Protein AF-A0A4Y6PU83-F1 (afdb_monomer)

Foldseek 3Di:
DDDDPDPDDQPDWADLVVVCVNVVHDSVVVVVCVVVVQKDWDQDPVGITIGGDDDDPDDDDDDPPPPDDDDPPDDPPPDDDPPVVVVVVVVVVVVVVVVVVVVVVVVVVVVVVVVVVVVVVVVVVVVVVVVVVVVVVVVVVVVVVVVVVVVVVVVVVVVVVVVVVVVVVVVVVVVVVVVVVVVVVVVVVVVVVVVVVVVVVVVVVVVVVVVVVVVVVVVVVVVVVVVVVVVVVVVVVVVVVVPDDPDD

InterPro domains:
  IPR027417 P-loop containing nucleoside triphosphate hydrolase [G3DSA:3.40.50.300] (10-242)

pLDDT: mean 83.39, std 20.21, range [35.44, 98.56]

Solvent-accessible surface area (backbone atoms only — not comparable to full-atom values): 14467 Å² total; per-residue (Å²): 133,86,82,76,85,70,87,80,64,60,87,51,78,26,46,66,70,55,45,22,63,74,69,74,44,53,66,70,58,50,52,53,34,37,78,72,60,50,32,47,78,46,83,49,101,92,44,67,30,34,31,56,46,79,81,75,81,88,82,78,84,80,81,81,80,78,80,76,80,78,77,81,86,72,80,81,75,92,64,94,64,62,72,67,59,63,51,50,54,52,52,51,53,51,49,52,52,50,50,52,51,49,51,52,51,52,50,50,55,49,51,52,53,52,49,55,51,53,52,53,51,50,52,52,51,50,54,53,49,52,54,50,50,57,50,50,53,52,52,54,49,52,55,49,52,55,50,51,53,52,51,51,53,52,50,54,49,51,56,50,53,52,50,49,53,50,52,51,51,52,50,51,52,53,53,51,52,51,53,51,50,54,54,54,49,52,53,48,53,54,52,51,52,52,51,51,51,53,49,51,52,49,56,49,53,50,55,51,50,51,53,51,49,53,51,49,53,53,50,51,52,51,52,50,53,50,52,52,50,52,52,52,51,52,53,48,55,60,53,66,68,71,72,78,88,88,85,136

Mean predicted aligned error: 19.27 Å

Secondary structure (DSSP, 8-state):
---------TTS-B-HHHHHHHHT--HHHHHHHHHTTSEEEEEETTEEEEEEPPPPPP------------------------HHHHHHHHHHHHHHHHHHHHHHHHHHHHHHHHHHHHHHHHHHHHHHHHHHHHHHHHHHHHHHHHHHHHHHHHHHHHHHHHHHHHHHHHHHHHHHHHHHHHHHHHHHHHHHHHHHHHHHHHHHHHHHHHHHHHHHHHHHHHHHHHHHHHHHHHHHHHHHTTS-----

Organism: Persicimonas caeni (NCBI:txid2292766)

Structure (mmCIF, N/CA/C/O backbone):
data_AF-A0A4Y6PU83-F1
#
_entry.id   AF-A0A4Y6PU83-F1
#
loop_
_atom_site.group_PDB
_atom_site.id
_atom_site.type_symbol
_atom_site.label_atom_id
_atom_site.label_alt_id
_atom_site.label_comp_id
_atom_site.label_asym_id
_atom_site.label_entity_id
_atom_site.label_seq_id
_atom_site.pdbx_PDB_ins_code
_atom_site.Cartn_x
_atom_site.Cartn_y
_atom_site.Cartn_z
_atom_site.occupancy
_atom_site.B_iso_or_equiv
_atom_site.auth_seq_id
_atom_site.auth_comp_id
_atom_site.auth_asym_id
_atom_site.auth_atom_id
_atom_site.pdbx_PDB_model_num
ATOM 1 N N . MET A 1 1 ? -3.410 29.685 18.695 1.00 38.50 1 MET A N 1
ATOM 2 C CA . MET A 1 1 ? -4.453 28.693 18.365 1.00 38.50 1 MET A CA 1
ATOM 3 C C . MET A 1 1 ? -5.775 29.436 18.295 1.00 38.50 1 MET A C 1
ATOM 5 O O . MET A 1 1 ? -6.119 30.115 19.252 1.00 38.50 1 MET A O 1
ATOM 9 N N . SER A 1 2 ? -6.422 29.442 17.130 1.00 35.50 2 SER A N 1
ATOM 10 C CA . SER A 1 2 ? -7.615 30.251 16.862 1.00 35.50 2 SER A CA 1
ATOM 11 C C . SER A 1 2 ? -8.833 29.710 17.612 1.00 35.50 2 SER A C 1
ATOM 13 O O . SER A 1 2 ? -9.336 28.646 17.263 1.00 35.50 2 SER A O 1
ATOM 15 N N . ASN A 1 3 ? -9.329 30.459 18.602 1.00 35.44 3 ASN A N 1
ATOM 16 C CA . ASN A 1 3 ? -10.638 30.228 19.215 1.00 35.44 3 ASN A CA 1
ATOM 17 C C . ASN A 1 3 ? -11.728 30.588 18.198 1.00 35.44 3 ASN A C 1
ATOM 19 O O . ASN A 1 3 ? -12.139 31.743 18.081 1.00 35.44 3 ASN A O 1
ATOM 23 N N . ARG A 1 4 ? -12.173 29.596 17.424 1.00 41.00 4 ARG A N 1
ATOM 24 C CA . ARG A 1 4 ? -13.406 29.693 16.642 1.00 41.00 4 ARG A CA 1
ATOM 25 C C . ARG A 1 4 ? -14.567 29.636 17.632 1.00 41.00 4 ARG A C 1
ATOM 27 O O . ARG A 1 4 ? -14.872 28.576 18.165 1.00 41.00 4 ARG A O 1
ATOM 34 N N . VAL A 1 5 ? -15.183 30.784 17.894 1.00 43.53 5 VAL A N 1
ATOM 35 C CA . VAL A 1 5 ? -16.469 30.862 18.592 1.00 43.53 5 VAL A CA 1
ATOM 36 C C . VAL A 1 5 ? -17.509 30.291 17.630 1.00 43.53 5 VAL A C 1
ATOM 38 O O . VAL A 1 5 ? -17.907 30.951 16.675 1.00 43.53 5 VAL A O 1
ATOM 41 N N . ILE A 1 6 ? -17.834 29.009 17.793 1.00 51.69 6 ILE A N 1
ATOM 42 C CA . ILE A 1 6 ? -18.919 28.361 17.058 1.00 51.69 6 ILE A CA 1
ATOM 43 C C . ILE A 1 6 ? -20.194 28.664 17.843 1.00 51.69 6 ILE A C 1
ATOM 45 O O . ILE A 1 6 ? -20.305 28.264 19.000 1.00 51.69 6 ILE A O 1
ATOM 49 N N . ASP A 1 7 ? -21.129 29.389 17.227 1.00 53.34 7 ASP A N 1
ATOM 50 C CA . ASP A 1 7 ? -22.446 29.661 17.804 1.00 53.34 7 ASP A CA 1
ATOM 51 C C . ASP A 1 7 ? -23.156 28.337 18.115 1.00 53.34 7 ASP A C 1
ATOM 53 O O . ASP A 1 7 ? -23.577 27.599 17.223 1.00 53.34 7 ASP A O 1
ATOM 57 N N . PHE A 1 8 ? -23.249 28.013 19.404 1.00 61.06 8 PHE A N 1
ATOM 58 C CA . PHE A 1 8 ? -23.839 26.774 19.892 1.00 61.06 8 PHE A CA 1
ATOM 59 C C . PHE A 1 8 ? -25.355 26.930 20.035 1.00 61.06 8 PHE A C 1
ATOM 61 O O . PHE A 1 8 ? -25.844 27.546 20.985 1.00 61.06 8 PHE A O 1
ATOM 68 N N . LYS A 1 9 ? -26.117 26.351 19.103 1.00 67.25 9 LYS A N 1
ATOM 69 C CA . LYS A 1 9 ? -27.572 26.214 19.231 1.00 67.25 9 LYS A CA 1
ATOM 70 C C . LYS A 1 9 ? -27.893 24.912 19.963 1.00 67.25 9 LYS A C 1
ATOM 72 O O . LYS A 1 9 ? -27.699 23.833 19.419 1.00 67.25 9 LYS A O 1
ATOM 77 N N . ARG A 1 10 ? -28.400 25.021 21.195 1.00 64.62 10 ARG A N 1
ATOM 78 C CA . ARG A 1 10 ? -28.693 23.880 22.089 1.00 64.62 10 ARG A CA 1
ATOM 79 C C . ARG A 1 10 ? -29.706 22.871 21.529 1.00 64.62 10 ARG A C 1
ATOM 81 O O . ARG A 1 10 ? -29.684 21.719 21.945 1.00 64.62 10 ARG A O 1
ATOM 88 N N . ASP A 1 11 ? -30.535 23.285 20.574 1.00 71.94 11 ASP A N 1
ATOM 89 C CA . ASP A 1 11 ? -31.653 22.482 20.066 1.00 71.94 11 ASP A CA 1
ATOM 90 C C . ASP A 1 11 ? -31.309 21.625 18.831 1.00 71.94 11 ASP A C 1
ATOM 92 O O . ASP A 1 11 ? -32.151 20.855 18.357 1.00 71.94 11 ASP A O 1
ATOM 96 N N . GLU A 1 12 ? -30.092 21.743 18.289 1.00 83.19 12 GLU A N 1
ATOM 97 C CA . GLU A 1 12 ? -29.672 21.024 17.083 1.00 83.19 12 GLU A CA 1
ATOM 98 C C . GLU A 1 12 ? -29.108 19.623 17.389 1.00 83.19 12 GLU A C 1
ATOM 100 O O . GLU A 1 12 ? -28.415 19.384 18.376 1.00 83.19 12 GLU A O 1
ATOM 105 N N . TRP A 1 13 ? -29.422 18.667 16.507 1.00 88.06 13 TRP A N 1
ATOM 106 C CA . TRP A 1 13 ? -28.952 17.285 16.596 1.00 88.06 13 TRP A CA 1
ATOM 107 C C . TRP A 1 13 ? -27.582 17.136 15.927 1.00 88.06 13 TRP A C 1
ATOM 109 O O . TRP A 1 13 ? -27.453 17.220 14.701 1.00 88.06 13 TRP A O 1
ATOM 119 N N . HIS A 1 14 ? -26.557 16.842 16.716 1.00 88.69 14 HIS A N 1
ATOM 120 C CA . HIS A 1 14 ? -25.173 16.744 16.260 1.00 88.69 14 HIS A CA 1
ATOM 121 C C . HIS A 1 14 ? -24.665 15.298 16.259 1.00 88.69 14 HIS A C 1
ATOM 123 O O . HIS A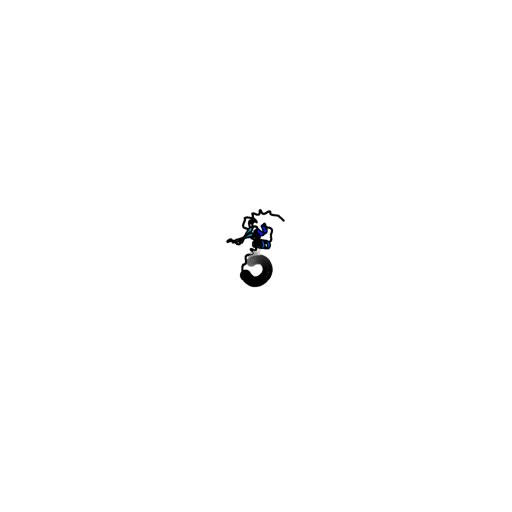 1 14 ? -25.220 14.415 16.911 1.00 88.69 14 HIS A O 1
ATOM 129 N N . THR A 1 15 ? -23.606 15.027 15.494 1.00 90.38 15 THR A N 1
ATOM 130 C CA . THR A 1 15 ? -22.839 13.783 15.662 1.00 90.38 15 THR A CA 1
ATOM 131 C C . THR A 1 15 ? -22.053 13.837 16.970 1.00 90.38 15 THR A C 1
ATOM 133 O O . THR A 1 15 ? -21.826 14.918 17.521 1.00 90.38 15 THR A O 1
ATOM 136 N N . ARG A 1 16 ? -21.616 12.677 17.464 1.00 88.75 16 ARG A N 1
ATOM 137 C CA . ARG A 1 16 ? -20.862 12.562 18.720 1.00 88.75 16 ARG A CA 1
ATOM 138 C C . ARG A 1 16 ? -19.628 13.462 18.730 1.00 88.75 16 ARG A C 1
ATOM 140 O O . ARG A 1 16 ? -19.436 14.233 19.663 1.00 88.75 16 ARG A O 1
ATOM 147 N N . GLU A 1 17 ? -18.838 13.397 17.663 1.00 86.94 17 GLU A N 1
ATOM 148 C CA . GLU A 1 17 ? -17.594 14.153 17.501 1.00 86.94 17 GLU A CA 1
ATOM 149 C C . GLU A 1 17 ? -17.874 15.658 17.467 1.00 86.94 17 GLU A C 1
ATOM 151 O O . GLU A 1 17 ? -17.146 16.454 18.063 1.00 86.94 17 GLU A O 1
ATOM 156 N N . LYS A 1 18 ? -18.978 16.051 16.818 1.00 86.38 18 LYS A N 1
ATOM 157 C CA . LYS A 1 18 ? -19.349 17.458 16.715 1.00 86.38 18 LYS A CA 1
ATOM 158 C C . LYS A 1 18 ? -19.860 18.012 18.038 1.00 86.38 18 LYS A C 1
ATOM 160 O O . LYS A 1 18 ? -19.507 19.131 18.394 1.00 86.38 18 LYS A O 1
ATOM 165 N N . LEU A 1 19 ? -20.642 17.236 18.784 1.00 85.75 19 LEU A N 1
ATOM 166 C CA . LEU A 1 19 ? -21.144 17.657 20.088 1.00 85.75 19 LEU A CA 1
ATOM 167 C C . LEU A 1 19 ? -20.018 17.739 21.132 1.00 85.75 19 LEU A C 1
ATOM 169 O O . LEU A 1 19 ? -20.005 18.681 21.921 1.00 85.75 19 LEU A O 1
ATOM 173 N N . SER A 1 20 ? -19.037 16.827 21.100 1.00 86.12 20 SER A N 1
ATOM 174 C CA . SER A 1 20 ? -17.853 16.917 21.972 1.00 86.12 20 SER A CA 1
ATOM 175 C C . SER A 1 20 ? -17.010 18.161 21.685 1.00 86.12 20 SER A C 1
ATOM 177 O O . SER A 1 20 ? -16.578 18.837 22.616 1.00 86.12 20 SER A O 1
ATOM 179 N N . GLU A 1 21 ? -16.836 18.508 20.404 1.00 87.06 21 GLU A N 1
ATOM 180 C CA . GLU A 1 21 ? -16.123 19.721 19.989 1.00 87.06 21 GLU A CA 1
ATOM 181 C C . GLU A 1 21 ? -16.875 20.988 20.429 1.00 87.06 21 GLU A C 1
ATOM 183 O O . GLU A 1 21 ? -16.267 21.912 20.962 1.00 87.06 21 GLU A O 1
ATOM 188 N N . LEU A 1 22 ? -18.202 21.012 20.261 1.00 84.75 22 LEU A N 1
ATOM 189 C CA . LEU A 1 22 ? -19.053 22.145 20.640 1.00 84.75 22 LEU A CA 1
ATOM 190 C C . LEU A 1 22 ? -19.088 22.390 22.152 1.00 84.75 22 LEU A C 1
ATOM 192 O O . LEU A 1 22 ? -19.083 23.538 22.589 1.00 84.75 22 LEU A O 1
ATOM 196 N N . LEU A 1 23 ? -19.128 21.322 22.948 1.00 82.56 23 LEU A N 1
ATOM 197 C CA . LEU A 1 23 ? -19.153 21.408 24.407 1.00 82.56 23 LEU A CA 1
ATOM 198 C C . LEU A 1 23 ? -17.752 21.556 25.021 1.00 82.56 23 LEU A C 1
ATOM 200 O O . LEU A 1 23 ? -17.648 21.797 26.222 1.00 82.56 23 LEU A O 1
ATOM 204 N N . GLY A 1 24 ? -16.684 21.405 24.229 1.00 85.19 24 GLY A N 1
ATOM 20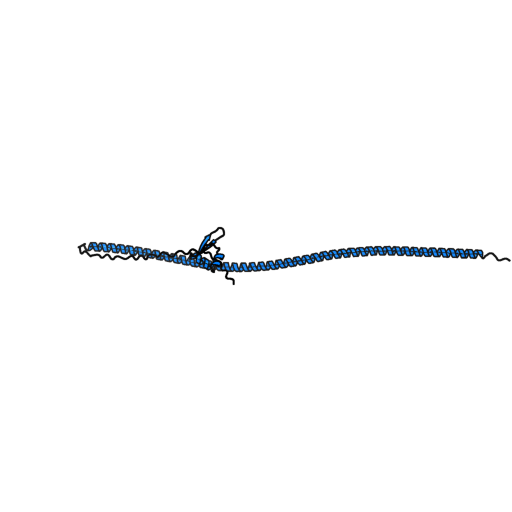5 C CA . GLY A 1 24 ? -15.304 21.434 24.718 1.00 85.19 24 GLY A CA 1
ATOM 206 C C . GLY A 1 24 ? -14.988 20.302 25.702 1.00 85.19 24 GLY A C 1
ATOM 207 O O . GLY A 1 24 ? -14.136 20.464 26.574 1.00 85.19 24 GLY A O 1
ATOM 208 N N . ILE A 1 25 ? -15.691 19.172 25.597 1.00 86.12 25 ILE A N 1
ATOM 209 C CA . ILE A 1 25 ? -15.542 18.016 26.491 1.00 86.12 25 ILE A CA 1
ATOM 210 C C . ILE A 1 25 ? -15.012 16.806 25.729 1.00 86.12 25 ILE A C 1
ATOM 212 O O . ILE A 1 25 ? -15.207 16.672 24.523 1.00 86.12 25 ILE A O 1
ATOM 216 N N . SER A 1 26 ? -14.369 15.881 26.443 1.00 88.19 26 SER A N 1
ATOM 217 C CA . SER A 1 26 ? -13.969 14.604 25.850 1.00 88.19 26 SER A CA 1
ATOM 218 C C . SER A 1 26 ? -15.191 13.757 25.473 1.00 88.19 26 SER A C 1
ATOM 220 O O . SER A 1 26 ? -16.245 13.844 26.108 1.00 88.19 26 SER A O 1
ATOM 222 N N . VAL A 1 27 ? -15.038 12.865 24.490 1.00 85.31 27 VAL A N 1
ATOM 223 C CA . VAL A 1 27 ? -16.088 11.899 24.114 1.00 85.31 27 VAL A CA 1
ATOM 224 C C . VAL A 1 27 ? -16.481 11.005 25.301 1.00 85.31 27 VAL A C 1
ATOM 226 O O . VAL A 1 27 ? -17.654 10.686 25.467 1.00 85.31 27 VAL A O 1
ATOM 229 N N . ARG A 1 28 ? -15.531 10.661 26.181 1.00 86.69 28 ARG A N 1
ATOM 230 C CA . ARG A 1 28 ? -15.800 9.892 27.408 1.00 86.69 28 ARG A CA 1
ATOM 231 C C . ARG A 1 28 ? -16.710 10.655 28.375 1.00 86.69 28 ARG A C 1
ATOM 233 O O . ARG A 1 28 ? -17.634 10.081 28.940 1.00 86.69 28 ARG A O 1
ATOM 240 N N . THR A 1 29 ? -16.477 11.956 28.539 1.00 86.06 29 THR A N 1
ATOM 241 C CA . THR A 1 29 ? -17.332 12.842 29.347 1.00 86.06 29 THR A CA 1
ATOM 242 C C . THR A 1 29 ? -18.725 12.980 28.738 1.00 86.06 29 THR A C 1
ATOM 244 O O . THR A 1 29 ? -19.707 13.062 29.467 1.00 86.06 29 THR A O 1
ATOM 247 N N . LEU A 1 30 ? -18.816 12.975 27.407 1.00 87.81 30 LEU A N 1
ATOM 248 C CA . LEU A 1 30 ? -20.087 13.024 26.695 1.00 87.81 30 LEU A CA 1
ATOM 249 C C . LEU A 1 30 ? -20.943 11.780 26.979 1.00 87.81 30 LEU A C 1
ATOM 251 O O . LEU A 1 30 ? -22.135 11.933 27.211 1.00 87.81 30 LEU A O 1
ATOM 255 N N . TYR A 1 31 ? -20.350 10.581 27.039 1.00 86.44 31 TYR A N 1
ATOM 256 C CA . TYR A 1 31 ? -21.078 9.362 27.425 1.00 86.44 31 TYR A CA 1
ATOM 257 C C . TYR A 1 31 ? -21.605 9.408 28.858 1.00 86.44 31 TYR A C 1
ATOM 259 O O . TYR A 1 31 ? -22.778 9.129 29.060 1.00 86.44 31 TYR A O 1
ATOM 267 N N . ARG A 1 32 ? -20.801 9.876 29.823 1.00 87.19 32 ARG A N 1
ATOM 268 C CA . ARG A 1 32 ? -21.292 10.068 31.201 1.00 87.19 32 ARG A CA 1
ATOM 269 C C . ARG A 1 32 ? -22.519 10.977 31.253 1.00 87.19 32 ARG A C 1
ATOM 271 O O . ARG A 1 32 ? -23.505 10.641 31.880 1.00 87.19 32 ARG A O 1
ATOM 278 N N . ARG A 1 33 ? -22.499 12.078 30.500 1.00 86.69 33 ARG A N 1
ATOM 279 C CA . ARG A 1 33 ? -23.635 13.008 30.427 1.00 86.69 33 ARG A CA 1
ATOM 280 C C . ARG A 1 33 ? -24.874 12.442 29.733 1.00 86.69 33 ARG A C 1
ATOM 282 O O . ARG A 1 33 ? -25.967 12.958 29.939 1.00 86.69 33 ARG A O 1
ATOM 289 N N . ILE A 1 34 ? -24.719 11.421 28.891 1.00 87.25 34 ILE A N 1
ATOM 290 C CA . ILE A 1 34 ? -25.860 10.667 28.358 1.00 87.25 34 ILE A CA 1
ATOM 291 C C . ILE A 1 34 ? -26.471 9.819 29.476 1.00 87.25 34 ILE A C 1
ATOM 293 O O . ILE A 1 34 ? -27.689 9.842 29.640 1.00 87.25 34 ILE A O 1
ATOM 297 N N . ASP A 1 35 ? -25.638 9.129 30.256 1.00 83.56 35 ASP A N 1
ATOM 298 C CA . ASP A 1 35 ? -26.085 8.293 31.377 1.00 83.56 35 ASP A CA 1
ATOM 299 C C . ASP A 1 35 ? -26.746 9.134 32.485 1.00 83.56 35 ASP A C 1
ATOM 301 O O . ASP A 1 35 ? -27.771 8.739 33.038 1.00 83.56 35 ASP A O 1
ATOM 305 N N . ASP A 1 36 ? -26.229 10.343 32.724 1.00 81.94 36 ASP A N 1
ATOM 306 C CA . ASP A 1 36 ? -26.784 11.330 33.662 1.00 81.94 36 ASP A CA 1
ATOM 307 C C . ASP A 1 36 ? -28.075 12.006 33.138 1.00 81.94 36 ASP A C 1
ATOM 309 O O . ASP A 1 36 ? -28.698 12.809 33.835 1.00 81.94 36 ASP A O 1
ATOM 313 N N . GLY A 1 37 ? -28.495 11.710 31.901 1.00 83.19 37 GLY A N 1
ATOM 314 C CA . GLY A 1 37 ? -29.700 12.273 31.281 1.00 83.19 37 GLY A CA 1
ATOM 315 C C . GLY A 1 37 ? -29.574 13.735 30.829 1.00 83.19 37 GLY A C 1
ATOM 316 O O . GLY A 1 37 ? -30.571 14.350 30.451 1.00 83.19 37 GLY A O 1
ATOM 317 N N . GLU A 1 38 ? -28.364 14.302 30.830 1.00 84.62 38 GLU A N 1
ATOM 318 C CA . GLU A 1 38 ? -28.086 15.666 30.357 1.00 84.62 38 GLU A CA 1
ATOM 319 C C . GLU A 1 38 ? -28.038 15.767 28.821 1.00 84.62 38 GLU A C 1
ATOM 321 O O . GLU A 1 38 ? -28.136 16.864 28.259 1.00 84.62 38 GLU A O 1
ATOM 326 N N . ILE A 1 39 ? -27.854 14.643 28.120 1.00 87.31 39 ILE A N 1
ATOM 327 C CA . ILE A 1 39 ? -27.764 14.565 26.657 1.00 87.31 39 ILE A CA 1
ATOM 328 C C . ILE A 1 39 ? -28.765 13.535 26.136 1.00 87.31 39 ILE A C 1
ATOM 330 O O . ILE A 1 39 ? -28.739 12.367 26.510 1.00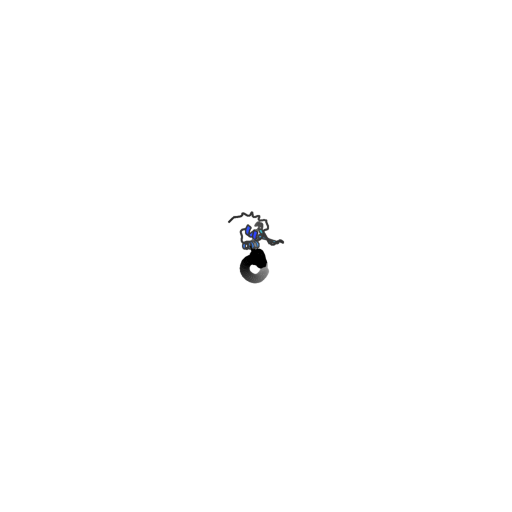 87.31 39 ILE A O 1
ATOM 334 N N . GLU A 1 40 ? -29.613 13.956 25.203 1.00 88.06 40 GLU A N 1
ATOM 335 C CA . GLU A 1 40 ? -30.559 13.077 24.524 1.00 88.06 40 GLU A CA 1
ATOM 336 C C . GLU A 1 40 ? -29.912 12.393 23.316 1.00 88.06 40 GLU A C 1
ATOM 338 O O . GLU A 1 40 ? -29.149 13.007 22.562 1.00 88.06 40 GLU A O 1
ATOM 343 N N . VAL A 1 41 ? -30.280 11.128 23.091 1.00 90.38 41 VAL A N 1
ATOM 344 C CA . VAL A 1 41 ? -29.821 10.316 21.957 1.00 90.38 41 VAL A CA 1
ATOM 345 C C . VAL A 1 41 ? -31.003 9.963 21.064 1.00 90.38 41 VAL A C 1
ATOM 347 O O . VAL A 1 41 ? -32.040 9.501 21.537 1.00 90.38 41 VAL A O 1
ATOM 350 N N . LYS A 1 42 ? -30.832 10.136 19.753 1.00 90.69 42 LYS A N 1
ATOM 351 C CA . LYS A 1 42 ? -31.800 9.709 18.741 1.00 90.69 42 LYS A CA 1
ATOM 352 C C . LYS A 1 42 ? -31.112 8.886 17.668 1.00 90.69 42 LYS A C 1
ATOM 354 O O . LYS A 1 42 ? -30.079 9.282 17.133 1.00 90.69 42 LYS A O 1
ATOM 359 N N . GLU A 1 43 ? -31.711 7.755 17.329 1.00 89.06 43 GLU A N 1
ATOM 360 C CA . GLU A 1 43 ? -31.266 6.914 16.224 1.00 89.06 43 GLU A CA 1
ATOM 361 C C . GLU A 1 43 ? -31.889 7.409 14.912 1.00 89.06 43 GLU A C 1
ATOM 363 O O . GLU A 1 43 ? -33.103 7.612 14.816 1.00 89.06 43 GLU A O 1
ATOM 368 N N . THR A 1 44 ? -31.052 7.676 13.911 1.00 84.75 44 THR A N 1
ATOM 369 C CA . THR A 1 44 ? -31.480 8.023 12.552 1.00 84.75 44 THR A CA 1
ATOM 370 C C . THR A 1 44 ? -30.915 7.002 11.558 1.00 84.75 44 THR A C 1
ATOM 372 O O . THR A 1 44 ? -29.977 6.280 11.896 1.00 84.75 44 THR A O 1
ATOM 375 N N . PRO A 1 45 ? -31.427 6.939 10.313 1.00 76.50 45 PRO A N 1
ATOM 376 C CA . PRO A 1 45 ? -30.874 6.060 9.275 1.00 76.50 45 PRO A CA 1
ATOM 377 C C . PRO A 1 45 ? -29.384 6.304 8.970 1.00 76.50 45 PRO A C 1
ATOM 379 O O . PRO A 1 45 ? -28.724 5.446 8.398 1.00 76.50 45 PRO A O 1
ATOM 382 N N . GLU A 1 46 ? -28.856 7.470 9.353 1.00 77.38 46 GLU A N 1
ATOM 383 C CA . GLU A 1 46 ? -27.452 7.865 9.187 1.00 77.38 46 GLU A CA 1
ATOM 384 C C . GLU A 1 46 ? -26.591 7.584 10.436 1.00 77.38 46 GLU A C 1
ATOM 386 O O . GLU A 1 46 ? -25.390 7.854 10.424 1.00 77.38 46 GLU A O 1
ATOM 391 N N . GLY A 1 47 ? -27.186 7.082 11.525 1.00 85.06 47 GLY A N 1
ATOM 392 C CA . GLY A 1 47 ? -26.513 6.779 12.790 1.00 85.06 47 GLY A CA 1
ATOM 393 C C . GLY A 1 47 ? -27.081 7.527 14.002 1.00 85.06 47 GLY A C 1
ATOM 394 O O . GLY A 1 47 ? -28.126 8.174 13.949 1.00 85.06 47 GLY A O 1
ATOM 395 N N . LYS A 1 48 ? -26.391 7.428 15.143 1.00 89.19 48 LYS A N 1
ATOM 396 C CA . LYS A 1 48 ? -26.811 8.075 16.397 1.00 89.19 48 LYS A CA 1
ATOM 397 C C . LYS A 1 48 ? -26.503 9.574 16.371 1.00 89.19 48 LYS A C 1
ATOM 399 O O . LYS A 1 48 ? -25.382 9.988 16.065 1.00 89.19 48 LYS A O 1
ATOM 404 N N . ARG A 1 49 ? -27.498 10.388 16.717 1.00 90.56 49 ARG A N 1
ATOM 405 C CA . ARG A 1 49 ? -27.397 11.843 16.872 1.00 90.56 49 ARG A CA 1
ATOM 406 C C . ARG A 1 49 ? -27.647 12.228 18.330 1.00 90.56 49 ARG A C 1
ATOM 408 O O . ARG A 1 49 ? -28.417 11.565 19.020 1.00 90.56 49 ARG A O 1
ATOM 415 N N . TYR A 1 50 ? -27.016 13.312 18.766 1.00 90.38 50 TYR A N 1
ATOM 416 C CA . TYR A 1 50 ? -26.955 13.751 20.158 1.00 90.38 50 TYR A CA 1
ATOM 417 C C . TYR A 1 50 ? -27.322 15.232 20.273 1.00 90.38 50 TYR A C 1
ATOM 419 O O . TYR A 1 50 ? -26.921 16.027 19.418 1.00 90.38 50 TYR A O 1
ATOM 427 N N . ARG A 1 51 ? -28.036 15.614 21.333 1.00 89.25 51 ARG A N 1
ATOM 428 C CA . ARG A 1 51 ? -28.295 17.023 21.685 1.00 89.25 51 ARG A CA 1
ATOM 429 C C . ARG A 1 51 ? -28.339 17.214 23.198 1.00 89.25 51 ARG A C 1
ATOM 431 O O . ARG A 1 51 ? -28.584 16.257 23.923 1.00 89.25 51 ARG A O 1
ATOM 438 N N . VAL A 1 52 ? -28.131 18.438 23.674 1.00 86.00 52 VAL A N 1
ATOM 439 C CA . VAL A 1 52 ? -28.257 18.752 25.108 1.00 86.00 52 VAL A CA 1
ATOM 440 C C . VAL A 1 52 ? -29.736 18.756 25.489 1.00 86.00 52 VAL A C 1
ATOM 442 O O . VAL A 1 52 ? -30.545 19.378 24.800 1.00 86.00 52 VAL A O 1
ATOM 445 N N . ALA A 1 53 ? -30.090 18.057 26.565 1.00 81.94 53 ALA A N 1
ATOM 446 C CA . ALA A 1 53 ? -31.457 18.018 27.061 1.00 81.94 53 ALA A CA 1
ATOM 447 C C . ALA A 1 53 ? -31.894 19.426 27.521 1.00 81.94 53 ALA A C 1
ATOM 449 O O . ALA A 1 53 ? -31.117 20.138 28.172 1.00 81.94 53 ALA A O 1
ATOM 450 N N . PRO A 1 54 ? -33.124 19.867 27.209 1.00 74.06 54 PRO A N 1
ATOM 451 C CA . PRO A 1 54 ? -33.667 21.081 27.802 1.00 74.06 54 PRO A CA 1
ATOM 452 C C . PRO A 1 54 ? -33.785 20.870 29.318 1.00 74.06 54 PRO A C 1
ATOM 454 O O . PRO A 1 54 ? -34.371 19.884 29.759 1.00 74.06 54 PRO A O 1
ATOM 457 N N . GLN A 1 55 ? -33.207 21.774 30.119 1.00 62.19 55 GLN A N 1
ATOM 458 C CA . GLN A 1 55 ? -33.242 21.674 31.582 1.00 62.19 55 GLN A CA 1
ATOM 459 C C . GLN A 1 55 ? -34.681 21.465 32.070 1.00 62.19 55 GLN A C 1
ATOM 461 O O . GLN A 1 55 ? -35.564 22.289 31.823 1.00 62.19 55 GLN A O 1
ATOM 466 N N . ARG A 1 56 ? -34.909 20.349 32.766 1.00 46.12 56 ARG A N 1
ATOM 467 C CA . ARG A 1 56 ? -36.166 20.072 33.457 1.00 46.12 56 ARG A CA 1
ATOM 468 C C . ARG A 1 56 ? -36.291 21.086 34.602 1.00 46.12 56 ARG A C 1
ATOM 470 O O . ARG A 1 56 ? -35.354 21.176 35.391 1.00 46.12 56 ARG A O 1
ATOM 477 N N . PRO A 1 57 ? -37.386 21.858 34.715 1.00 45.44 57 PRO A N 1
ATOM 478 C CA . PRO A 1 57 ? -37.578 22.721 35.872 1.00 45.44 57 PRO A CA 1
ATOM 479 C C . PRO A 1 57 ? -37.660 21.843 37.128 1.00 45.44 57 PRO A C 1
ATOM 481 O O . PRO A 1 57 ? -38.542 20.991 37.241 1.00 45.44 57 PRO A O 1
ATOM 484 N N . GLU A 1 58 ? -36.696 22.018 38.031 1.00 46.28 58 GLU A N 1
ATOM 485 C CA . GLU A 1 58 ? -36.692 21.424 39.365 1.00 46.28 58 GLU A CA 1
ATOM 486 C C . GLU A 1 58 ? -37.948 21.875 40.114 1.00 46.28 58 GLU A C 1
ATOM 488 O O . GLU A 1 58 ? -38.203 23.067 40.286 1.00 46.28 58 GLU A O 1
ATOM 493 N N . GLY A 1 59 ? -38.768 20.912 40.521 1.00 46.84 59 GLY A N 1
ATOM 494 C CA . GLY A 1 59 ? -40.015 21.191 41.213 1.00 46.84 59 GLY A CA 1
ATOM 495 C C . GLY A 1 59 ? -40.797 19.925 41.513 1.00 46.84 59 GLY A C 1
ATOM 496 O O . GLY A 1 59 ? -41.794 19.649 40.847 1.00 46.84 59 GLY A O 1
ATOM 497 N N . ARG A 1 60 ? -40.357 19.166 42.522 1.00 35.75 60 ARG A N 1
ATOM 498 C CA . ARG A 1 60 ? -41.273 18.453 43.420 1.00 35.75 60 ARG A CA 1
ATOM 499 C C . ARG A 1 60 ? -40.552 18.022 44.693 1.00 35.75 60 ARG A C 1
ATOM 501 O O . ARG A 1 60 ? -39.749 17.098 44.684 1.00 35.75 60 ARG A O 1
ATOM 508 N N . GLU A 1 61 ? -40.853 18.751 45.757 1.00 41.78 61 GLU A N 1
ATOM 509 C CA . GLU A 1 61 ? -40.601 18.385 47.145 1.00 41.78 61 GLU A CA 1
ATOM 510 C C . GLU A 1 61 ? -41.326 17.062 47.440 1.00 41.78 61 GLU A C 1
ATOM 512 O O . GLU A 1 61 ? -42.523 16.934 47.171 1.00 41.78 61 GLU A O 1
ATOM 517 N N . GLU A 1 62 ? -40.605 16.065 47.955 1.00 38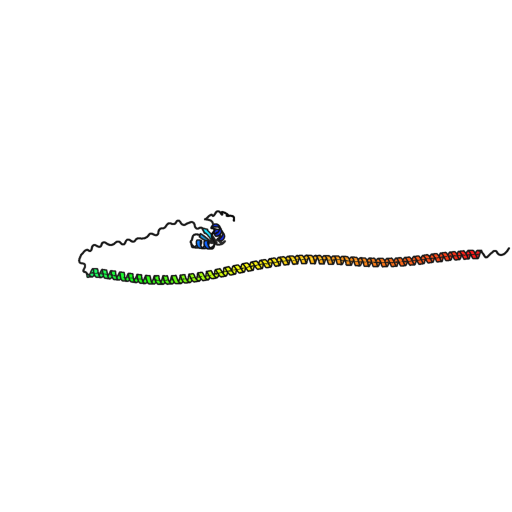.97 62 GLU A N 1
ATOM 518 C CA . GLU A 1 62 ? -41.228 14.915 48.606 1.00 38.97 62 GLU A CA 1
ATOM 519 C C . GLU A 1 62 ? -41.760 15.368 49.970 1.00 38.97 62 GLU A C 1
ATOM 521 O O . GLU A 1 62 ? -41.009 15.775 50.859 1.00 38.97 62 GLU A O 1
ATOM 526 N N . GLU A 1 63 ? -43.086 15.320 50.100 1.00 37.69 63 GLU A N 1
ATOM 527 C CA . GLU A 1 63 ? -43.832 15.477 51.343 1.00 37.69 63 GLU A CA 1
ATOM 528 C C . GLU A 1 63 ? -43.290 14.529 52.419 1.00 37.69 63 GLU A C 1
ATOM 530 O O . GLU A 1 63 ? -43.482 13.313 52.381 1.00 37.69 63 GLU A O 1
ATOM 535 N N . VAL A 1 64 ? -42.665 15.109 53.440 1.00 40.22 64 VAL A N 1
ATOM 536 C CA . VAL A 1 64 ? -42.447 14.447 54.724 1.00 40.22 64 VAL A CA 1
ATOM 537 C C . VAL A 1 64 ? -43.812 14.299 55.395 1.00 40.22 64 VAL A C 1
ATOM 539 O O . VAL A 1 64 ? -44.314 15.226 56.029 1.00 40.22 64 VAL A O 1
ATOM 542 N N . ALA A 1 65 ? -44.433 13.131 55.248 1.00 36.81 65 ALA A N 1
ATOM 543 C CA . ALA A 1 65 ? -45.618 12.762 56.009 1.00 36.81 65 ALA A CA 1
ATOM 544 C C . ALA A 1 65 ? -45.233 12.529 57.482 1.00 36.81 65 ALA A C 1
ATOM 546 O O . ALA A 1 65 ? -44.869 11.428 57.896 1.00 36.81 65 ALA A O 1
ATOM 547 N N . THR A 1 66 ? -45.314 13.579 58.296 1.00 37.53 66 THR A N 1
ATOM 548 C CA . THR A 1 66 ? -45.355 13.476 59.756 1.00 37.53 66 THR A CA 1
ATOM 549 C C . THR A 1 66 ? -46.716 12.925 60.178 1.00 37.53 66 THR A C 1
ATOM 551 O O . THR A 1 66 ? -47.695 13.651 60.335 1.00 37.53 66 THR A O 1
ATOM 554 N N . ALA A 1 67 ? -46.795 11.610 60.381 1.00 37.69 67 ALA A N 1
ATOM 555 C CA . ALA A 1 67 ? -47.920 10.998 61.076 1.00 37.69 67 ALA A CA 1
ATOM 556 C C . ALA A 1 67 ? -47.830 11.352 62.570 1.00 37.69 67 ALA A C 1
ATOM 558 O O . ALA A 1 67 ? -47.070 10.754 63.330 1.00 37.69 67 ALA A O 1
ATOM 559 N N . ALA A 1 68 ? -48.588 12.367 62.984 1.00 37.88 68 ALA A N 1
ATOM 560 C CA . ALA A 1 68 ? -48.835 12.665 64.384 1.00 37.88 68 ALA A CA 1
ATOM 561 C C . ALA A 1 68 ? -49.645 11.517 65.006 1.00 37.88 68 ALA A C 1
ATOM 563 O O . ALA A 1 68 ? -50.826 11.334 64.706 1.00 37.88 68 ALA A O 1
ATOM 564 N N . THR A 1 69 ? -49.011 10.740 65.881 1.00 37.97 69 THR A N 1
ATOM 565 C CA . THR A 1 69 ? -49.688 9.767 66.737 1.00 37.97 69 THR A CA 1
ATOM 566 C C . THR A 1 69 ? -50.553 10.532 67.737 1.00 37.97 69 THR A C 1
ATOM 568 O O . THR A 1 69 ? -50.052 11.109 68.702 1.00 37.97 69 THR A O 1
ATOM 571 N N . ALA A 1 70 ? -51.861 10.581 67.491 1.00 38.44 70 ALA A N 1
ATOM 572 C CA . ALA A 1 70 ? -52.831 11.035 68.475 1.00 38.44 70 ALA A CA 1
ATOM 573 C C . ALA A 1 70 ? -52.810 10.067 69.668 1.00 38.44 70 ALA A C 1
ATOM 575 O O . ALA A 1 70 ? -53.094 8.881 69.519 1.00 38.44 70 ALA A O 1
ATOM 576 N N . VAL A 1 71 ? -52.462 10.576 70.848 1.00 43.22 71 VAL A N 1
ATOM 577 C CA . VAL A 1 71 ? -52.709 9.900 72.125 1.00 43.22 71 VAL A CA 1
ATOM 578 C C . VAL A 1 71 ? -54.222 9.941 72.360 1.00 43.22 71 VAL A C 1
ATOM 580 O O . VAL A 1 71 ? -54.769 11.043 72.445 1.00 43.22 71 VAL A O 1
ATOM 583 N N . PRO A 1 72 ? -54.936 8.805 72.450 1.00 43.44 72 PRO A N 1
ATOM 584 C CA . PRO A 1 72 ? -56.302 8.837 72.932 1.00 43.44 72 PRO A CA 1
ATOM 585 C C . PRO A 1 72 ? -56.265 9.095 74.440 1.00 43.44 72 PRO A C 1
ATOM 587 O O . PRO A 1 72 ? -55.774 8.279 75.220 1.00 43.44 72 PRO A O 1
ATOM 590 N N . ASP A 1 73 ? -56.781 10.255 74.830 1.00 47.03 73 ASP A N 1
ATOM 591 C CA . ASP A 1 73 ? -57.046 10.630 76.214 1.00 47.03 73 ASP A CA 1
ATOM 592 C C . ASP A 1 73 ? -58.234 9.785 76.714 1.00 47.03 73 ASP A C 1
ATOM 594 O O . ASP A 1 73 ? -59.408 10.147 76.606 1.00 47.03 73 ASP A O 1
ATOM 598 N N . GLY A 1 74 ? -57.924 8.561 77.139 1.00 39.59 74 GLY A N 1
ATOM 599 C CA . GLY A 1 74 ? -58.885 7.609 77.674 1.00 39.59 74 GLY A CA 1
ATOM 600 C C . GLY A 1 74 ? -59.202 7.936 79.126 1.00 39.59 74 GLY A C 1
ATOM 601 O O . GLY A 1 74 ? -58.463 7.548 80.030 1.00 39.59 74 GLY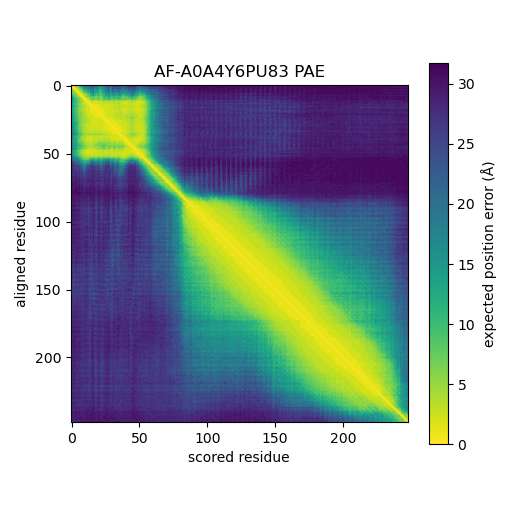 A O 1
ATOM 602 N N . LYS A 1 75 ? -60.337 8.603 79.358 1.00 43.56 75 LYS A N 1
ATOM 603 C CA . LYS A 1 75 ? -61.032 8.549 80.650 1.00 43.56 75 LYS A CA 1
ATOM 604 C C . LYS A 1 75 ? -61.230 7.082 81.034 1.00 43.56 75 LYS A C 1
ATOM 606 O O . LYS A 1 75 ? -61.921 6.346 80.334 1.00 43.56 75 LYS A O 1
ATOM 611 N N . ILE A 1 76 ? -60.636 6.673 82.149 1.00 42.50 76 ILE A N 1
ATOM 612 C CA . ILE A 1 76 ? -60.957 5.406 82.801 1.00 42.50 76 ILE A CA 1
ATOM 613 C C . ILE A 1 76 ? -62.285 5.631 83.528 1.00 42.50 76 ILE A C 1
ATOM 615 O O . ILE A 1 76 ? -62.304 6.142 84.646 1.00 42.50 76 ILE A O 1
ATOM 619 N N . ASP A 1 77 ? -63.392 5.301 82.862 1.00 43.69 77 ASP A N 1
ATOM 620 C CA . ASP A 1 77 ? -64.661 5.044 83.543 1.00 43.69 77 ASP A CA 1
ATOM 621 C C . ASP A 1 77 ? -64.463 3.807 84.425 1.00 43.69 77 ASP A C 1
ATOM 623 O O . ASP A 1 77 ? -64.282 2.685 83.945 1.00 43.69 77 ASP A O 1
ATOM 627 N N . THR A 1 78 ? -64.449 4.025 85.736 1.00 44.81 78 THR A N 1
ATOM 628 C CA . THR A 1 78 ? -64.519 2.977 86.754 1.00 44.81 78 THR A CA 1
ATOM 629 C C . THR A 1 78 ? -65.959 2.488 86.871 1.00 44.81 78 THR A C 1
ATOM 631 O O . THR A 1 78 ? -66.621 2.755 87.869 1.00 44.81 78 THR A O 1
ATOM 634 N N . ASP A 1 79 ? -66.438 1.795 85.842 1.00 46.34 79 ASP A N 1
ATOM 635 C CA . ASP A 1 79 ? -67.594 0.907 85.944 1.00 46.34 79 ASP A CA 1
ATOM 636 C C . ASP A 1 79 ? -67.087 -0.538 85.885 1.00 46.34 79 ASP A C 1
ATOM 638 O O . ASP A 1 79 ? -66.328 -0.907 84.985 1.00 46.34 79 ASP A O 1
ATOM 642 N N . ASP A 1 80 ? -67.487 -1.333 86.883 1.00 50.00 80 ASP A N 1
ATOM 643 C CA . ASP A 1 80 ? -67.134 -2.737 87.129 1.00 50.00 80 ASP A CA 1
ATOM 644 C C . ASP A 1 80 ? -67.408 -3.643 85.908 1.00 50.00 80 ASP A C 1
ATOM 646 O O . ASP A 1 80 ? -68.360 -4.426 85.858 1.00 50.00 80 ASP A O 1
ATOM 650 N N . LYS A 1 81 ? -66.529 -3.604 84.903 1.00 48.22 81 LYS A N 1
ATOM 651 C CA . LYS A 1 81 ? -66.306 -4.759 84.034 1.00 48.22 81 LYS A CA 1
ATOM 652 C C . LYS A 1 81 ? -65.549 -5.792 84.870 1.00 48.22 81 LYS A C 1
ATOM 654 O O . LYS A 1 81 ? -64.526 -5.445 85.464 1.00 48.22 81 LYS A O 1
ATOM 659 N N . PRO A 1 82 ? -65.997 -7.060 84.922 1.00 50.75 82 PRO A N 1
ATOM 660 C CA . PRO A 1 82 ? -65.275 -8.083 85.662 1.00 50.75 82 PRO A CA 1
ATOM 661 C C . PRO A 1 82 ? -63.842 -8.123 85.130 1.00 50.75 82 PRO A C 1
ATOM 663 O O . PRO A 1 82 ? -63.631 -8.156 83.918 1.00 50.75 82 PRO A O 1
ATOM 666 N N . VAL A 1 83 ? -62.863 -8.091 86.036 1.00 58.81 83 VAL A N 1
ATOM 667 C CA . VAL A 1 83 ? -61.409 -8.036 85.767 1.00 58.81 83 VAL A CA 1
ATOM 668 C C . VAL A 1 83 ? -60.957 -9.041 84.687 1.00 58.81 83 VAL A C 1
ATOM 670 O O . VAL A 1 83 ? -59.972 -8.825 83.985 1.00 58.81 83 VAL A O 1
ATOM 673 N N . THR A 1 84 ? -61.722 -10.114 84.489 1.00 61.53 84 THR A N 1
ATOM 674 C CA . THR A 1 84 ? -61.557 -11.125 83.441 1.00 61.53 84 THR A CA 1
ATOM 675 C C . THR A 1 84 ? -61.791 -10.625 82.006 1.00 61.53 84 THR A C 1
ATOM 677 O O . THR A 1 84 ? -61.128 -11.115 81.098 1.00 61.53 84 THR A O 1
ATOM 680 N N . GLY A 1 85 ? -62.682 -9.659 81.762 1.00 70.81 85 GLY A N 1
ATOM 681 C CA . GLY A 1 85 ? -62.969 -9.126 80.420 1.00 70.81 85 GLY A CA 1
ATOM 682 C C . GLY A 1 85 ? -61.836 -8.262 79.860 1.00 70.81 85 GLY A C 1
ATOM 683 O O . GLY A 1 85 ? -61.386 -8.481 78.739 1.00 70.81 85 GLY A O 1
ATOM 684 N N . VAL A 1 86 ? -61.311 -7.349 80.681 1.00 75.88 86 VAL A N 1
ATOM 685 C CA . VAL A 1 86 ? -60.180 -6.469 80.324 1.00 75.88 86 VAL A CA 1
ATOM 686 C C . VAL A 1 86 ? -58.886 -7.274 80.160 1.00 75.88 86 VAL A C 1
ATOM 688 O O . VAL A 1 86 ? -58.100 -7.026 79.248 1.00 75.88 86 VAL A O 1
ATOM 691 N N . ALA A 1 87 ? -58.681 -8.296 80.999 1.00 78.31 87 ALA A N 1
ATOM 692 C CA . ALA A 1 87 ? -57.551 -9.210 80.863 1.00 78.31 87 ALA A CA 1
ATOM 693 C C . ALA A 1 87 ? -57.590 -9.999 79.541 1.00 78.31 87 ALA A C 1
ATOM 695 O O . ALA A 1 87 ? -56.551 -10.190 78.912 1.00 78.31 87 ALA A O 1
ATOM 696 N N . ASN A 1 88 ? -58.774 -10.422 79.086 1.00 85.50 88 ASN A N 1
ATOM 697 C CA . ASN A 1 88 ? -58.922 -11.144 77.820 1.00 85.50 88 ASN A CA 1
ATOM 698 C C . ASN A 1 88 ? -58.657 -10.252 76.594 1.00 85.50 88 ASN A C 1
ATOM 700 O O . ASN A 1 88 ? -58.018 -10.714 75.649 1.00 85.50 88 ASN A O 1
ATOM 704 N N . GLU A 1 89 ? -59.088 -8.987 76.614 1.00 87.94 89 GLU A N 1
ATOM 705 C CA . GLU A 1 89 ? -58.784 -8.011 75.552 1.00 87.94 89 GLU A CA 1
ATOM 706 C C . GLU A 1 89 ? -57.281 -7.703 75.474 1.00 87.94 89 GLU A C 1
ATOM 708 O O . GLU A 1 89 ? -56.702 -7.723 74.389 1.00 87.94 89 GLU A O 1
ATOM 713 N N . LEU A 1 90 ? -56.616 -7.513 76.620 1.00 89.69 90 LEU A N 1
ATOM 714 C CA . LEU A 1 90 ? -55.160 -7.333 76.678 1.00 89.69 90 LEU A CA 1
ATOM 715 C C . LEU A 1 90 ? -54.402 -8.551 76.141 1.00 89.69 90 LEU A C 1
ATOM 717 O O . LEU A 1 90 ? -53.435 -8.397 75.400 1.00 89.69 90 LEU A O 1
ATOM 721 N N . VAL A 1 91 ? -54.842 -9.767 76.472 1.00 91.69 91 VAL A N 1
ATOM 722 C CA . VAL A 1 91 ? -54.235 -11.000 75.945 1.00 91.69 91 VAL A CA 1
ATOM 723 C C . VAL A 1 91 ? -54.430 -11.119 74.431 1.00 91.69 91 VAL A C 1
ATOM 725 O O . VAL A 1 91 ? -53.510 -11.560 73.742 1.00 91.69 91 VAL A O 1
ATOM 728 N N . ALA A 1 92 ? -55.592 -10.728 73.902 1.00 91.06 92 ALA A N 1
ATOM 729 C CA . ALA A 1 92 ? -55.839 -10.712 72.461 1.00 91.06 92 ALA A CA 1
ATOM 730 C C . ALA A 1 92 ? -54.920 -9.709 71.744 1.00 91.06 92 ALA A C 1
ATOM 732 O O . ALA A 1 92 ? -54.260 -10.083 70.777 1.00 91.06 92 ALA A O 1
ATOM 733 N N . LEU A 1 93 ? -54.792 -8.492 72.282 1.00 94.44 93 LEU A N 1
ATOM 734 C CA . LEU A 1 93 ? -53.900 -7.461 71.747 1.00 94.44 93 LEU A CA 1
ATOM 735 C C . LEU A 1 93 ? -52.430 -7.906 71.774 1.00 94.44 93 LEU A C 1
ATOM 737 O O . LEU A 1 93 ? -51.705 -7.726 70.800 1.00 94.44 93 LEU A O 1
ATOM 741 N N . ILE A 1 94 ? -51.987 -8.530 72.871 1.00 93.88 94 ILE A N 1
ATOM 742 C CA . ILE A 1 94 ? -50.619 -9.051 73.000 1.00 93.88 94 ILE A CA 1
ATOM 743 C C . ILE A 1 94 ? -50.350 -10.156 71.972 1.00 93.88 94 ILE A C 1
ATOM 745 O O . ILE A 1 94 ? -49.256 -10.203 71.414 1.00 93.88 94 ILE A O 1
ATOM 749 N N . ARG A 1 95 ? -51.322 -11.041 71.706 1.00 94.50 95 ARG A N 1
ATOM 750 C CA . ARG A 1 95 ? -51.188 -12.079 70.669 1.00 94.50 95 ARG A CA 1
ATOM 751 C C . ARG A 1 95 ? -51.073 -11.471 69.278 1.00 94.50 95 ARG A C 1
ATOM 753 O O . ARG A 1 95 ? -50.158 -11.833 68.554 1.00 94.50 95 ARG A O 1
ATOM 760 N N . GLU A 1 96 ? -51.927 -10.507 68.954 1.00 95.44 96 GLU A N 1
ATOM 761 C CA . GLU A 1 96 ? -51.878 -9.814 67.666 1.00 95.44 96 GLU A CA 1
ATOM 762 C C . GLU A 1 96 ? -50.553 -9.063 67.473 1.00 95.44 96 GLU A C 1
ATOM 764 O O . GLU A 1 96 ? -49.931 -9.153 66.418 1.00 95.44 96 GLU A O 1
ATOM 769 N N . GLN A 1 97 ? -50.049 -8.397 68.516 1.00 95.62 97 GLN A N 1
ATOM 770 C CA . GLN A 1 97 ? -48.724 -7.774 68.479 1.00 95.62 97 GLN A CA 1
ATOM 771 C C . GLN A 1 97 ? -47.593 -8.803 68.324 1.00 95.62 97 GLN A C 1
ATOM 773 O O . GLN A 1 97 ? -46.618 -8.540 67.622 1.00 95.62 97 GLN A O 1
ATOM 778 N N . LEU A 1 98 ? -47.702 -9.977 68.951 1.00 95.94 98 LEU A N 1
ATOM 779 C CA . LEU A 1 98 ? -46.750 -11.079 68.774 1.00 95.94 98 LEU A CA 1
ATOM 780 C C . LEU A 1 98 ? -46.753 -11.614 67.338 1.00 95.94 98 LEU A C 1
ATOM 782 O O . LEU A 1 98 ? -45.674 -11.846 66.787 1.00 95.94 98 LEU A O 1
ATOM 786 N N . ASP A 1 99 ? -47.930 -11.752 66.729 1.00 96.19 99 ASP A N 1
ATOM 787 C CA . ASP A 1 99 ? -48.086 -12.180 65.338 1.00 96.19 99 ASP A CA 1
ATOM 788 C C . ASP A 1 99 ? -47.490 -11.138 64.378 1.00 96.19 99 ASP A C 1
ATOM 790 O O . ASP A 1 99 ? -46.662 -11.486 63.534 1.00 96.19 99 ASP A O 1
ATOM 794 N N . GLN A 1 100 ? -47.773 -9.846 64.588 1.00 96.38 100 GLN A N 1
ATOM 795 C CA . GLN A 1 100 ? -47.162 -8.747 63.824 1.00 96.38 100 GLN A CA 1
ATOM 796 C C . GLN A 1 100 ? -45.631 -8.735 63.946 1.00 96.38 100 GLN A C 1
ATOM 798 O O . GLN A 1 100 ? -44.917 -8.569 62.956 1.00 96.38 100 GLN A O 1
ATOM 803 N N . VAL A 1 101 ? -45.088 -8.947 65.150 1.00 96.56 101 VAL A N 1
ATOM 804 C CA . VAL A 1 101 ? -43.633 -9.040 65.359 1.00 96.56 101 VAL A CA 1
ATOM 805 C C . VAL A 1 101 ? -43.046 -10.264 64.648 1.00 96.56 101 VAL A C 1
ATOM 807 O O . VAL A 1 101 ? -41.923 -10.193 64.140 1.00 96.56 101 VAL A O 1
ATOM 810 N N . SER A 1 102 ? -43.775 -11.379 64.596 1.00 96.19 102 SER A N 1
ATOM 811 C CA . SER A 1 102 ? -43.364 -12.579 63.862 1.00 96.19 102 SER A CA 1
ATOM 812 C C . SER A 1 102 ? -43.292 -12.316 62.354 1.00 96.19 102 SER A C 1
ATOM 814 O O . SER A 1 102 ? -42.260 -12.586 61.734 1.00 96.19 102 SER A O 1
ATOM 816 N N . GLU A 1 103 ? -44.326 -11.696 61.779 1.00 97.25 103 GLU A N 1
ATOM 817 C CA . GLU A 1 103 ? -44.351 -1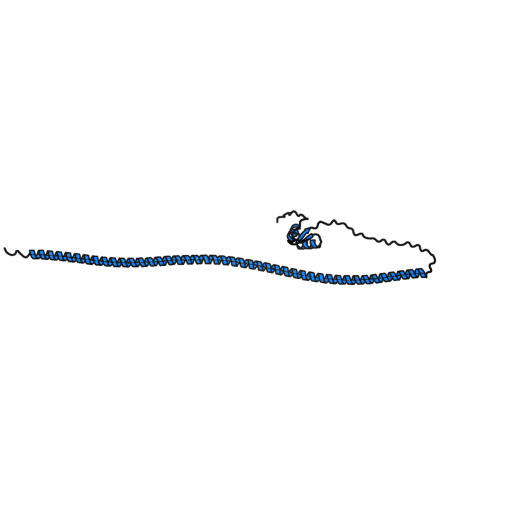1.305 60.364 1.00 97.25 103 GLU A CA 1
ATOM 818 C C . GLU A 1 103 ? -43.234 -10.314 60.024 1.00 97.25 103 GLU A C 1
ATOM 820 O O . GLU A 1 103 ? -42.517 -10.495 59.039 1.00 97.25 103 GLU A O 1
ATOM 825 N N . LEU A 1 104 ? -43.012 -9.297 60.864 1.00 96.88 104 LEU A N 1
ATOM 826 C CA . LEU A 1 104 ? -41.926 -8.334 60.668 1.00 96.88 104 LEU A CA 1
ATOM 827 C C . LEU A 1 104 ? -40.550 -9.007 60.684 1.00 96.88 104 LEU A C 1
ATOM 829 O O . LEU A 1 104 ? -39.690 -8.659 59.874 1.00 96.88 104 LEU A O 1
ATOM 833 N N . ARG A 1 105 ? -40.329 -9.993 61.562 1.00 97.44 105 ARG A N 1
ATOM 834 C CA . ARG A 1 105 ? -39.081 -10.775 61.578 1.00 97.44 105 ARG A CA 1
ATOM 835 C C . ARG A 1 105 ? -38.917 -11.608 60.312 1.00 97.44 105 ARG A C 1
ATOM 837 O O . ARG A 1 105 ? -37.811 -11.668 59.780 1.00 97.44 105 ARG A O 1
ATOM 844 N N . GLN A 1 106 ? -39.994 -12.217 59.821 1.00 97.31 106 GLN A N 1
ATOM 845 C CA . GLN A 1 106 ? -39.966 -12.987 58.579 1.00 97.31 106 GLN A CA 1
ATOM 846 C C . GLN A 1 106 ? -39.666 -12.089 57.371 1.00 97.31 106 GLN A C 1
ATOM 848 O O . GLN A 1 106 ? -38.794 -12.415 56.565 1.00 97.31 106 GLN A O 1
ATOM 853 N N . ASN A 1 107 ? -40.322 -10.930 57.286 1.00 97.25 107 ASN A N 1
ATOM 854 C CA . ASN A 1 107 ? -40.075 -9.938 56.243 1.00 97.25 107 ASN A CA 1
ATOM 855 C C . ASN A 1 107 ? -38.641 -9.408 56.299 1.00 97.25 107 ASN A C 1
ATOM 857 O O . ASN A 1 107 ? -37.996 -9.306 55.258 1.00 97.25 107 ASN A O 1
ATOM 861 N N . ARG A 1 108 ? -38.108 -9.140 57.500 1.00 97.81 108 ARG A N 1
ATOM 862 C CA . ARG A 1 108 ? -36.708 -8.730 57.669 1.00 97.81 108 ARG A CA 1
ATOM 863 C C . ARG A 1 108 ? -35.747 -9.789 57.134 1.00 97.81 108 ARG A C 1
ATOM 865 O O . ARG A 1 108 ? -34.867 -9.447 56.358 1.00 97.81 108 ARG A O 1
ATOM 872 N N . GLY A 1 109 ? -35.960 -11.061 57.476 1.00 97.88 109 GLY A N 1
ATOM 873 C CA . GLY A 1 109 ? -35.136 -12.157 56.958 1.00 97.88 109 GLY A CA 1
ATOM 874 C C . GLY A 1 109 ? -35.215 -12.298 55.434 1.00 97.88 109 GLY A C 1
ATOM 875 O O . GLY A 1 109 ? -34.210 -12.585 54.789 1.00 97.88 109 GLY A O 1
ATOM 876 N N . ARG A 1 110 ? -36.388 -12.047 54.833 1.00 97.94 110 ARG A N 1
ATOM 877 C CA . ARG A 1 110 ? -36.541 -12.048 53.371 1.00 97.94 110 ARG A CA 1
ATOM 878 C C . ARG A 1 110 ? -35.777 -10.896 52.715 1.00 97.94 110 ARG A C 1
ATOM 880 O O . ARG A 1 110 ? -35.077 -11.124 51.737 1.00 97.94 110 ARG A O 1
ATOM 887 N N . LEU A 1 111 ? -35.890 -9.688 53.267 1.00 97.62 111 LEU A N 1
ATOM 888 C CA . LEU A 1 111 ? -35.184 -8.504 52.768 1.00 97.62 111 LEU A CA 1
ATOM 889 C C . LEU A 1 111 ? -33.663 -8.633 52.916 1.00 97.62 111 LEU A C 1
ATOM 891 O O . LEU A 1 111 ? -32.938 -8.231 52.014 1.00 97.62 111 LEU A O 1
ATOM 895 N N . GLU A 1 112 ? -33.180 -9.220 54.014 1.00 97.94 112 GLU A N 1
ATOM 896 C CA . GLU A 1 112 ? -31.757 -9.539 54.203 1.00 97.94 112 GLU A CA 1
ATOM 897 C C . GLU A 1 11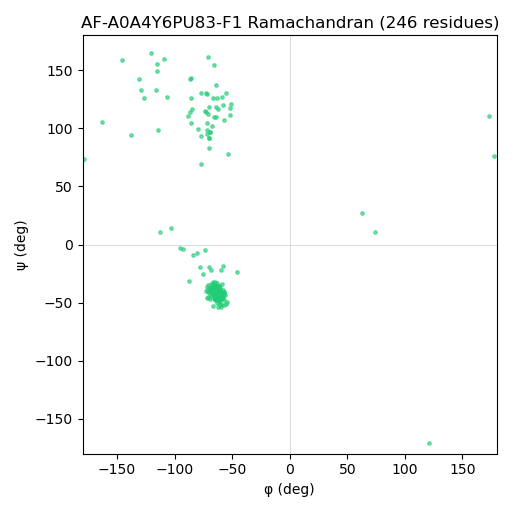2 ? -31.265 -10.501 53.104 1.00 97.94 112 GLU A C 1
ATOM 899 O O . GLU A 1 112 ? -30.258 -10.228 52.456 1.00 97.94 112 GLU A O 1
ATOM 904 N N . ALA A 1 113 ? -32.022 -11.561 52.799 1.00 97.44 113 ALA A N 1
ATOM 905 C CA . ALA A 1 113 ? -31.667 -12.498 51.730 1.00 97.44 113 ALA A CA 1
ATOM 906 C C . ALA A 1 113 ? -31.714 -11.870 50.320 1.00 97.44 113 ALA A C 1
ATOM 908 O O . ALA A 1 113 ? -30.868 -12.172 49.478 1.00 97.44 113 ALA A O 1
ATOM 909 N N . GLU A 1 114 ? -32.693 -11.001 50.048 1.00 97.94 114 GLU A N 1
ATOM 910 C CA . GLU A 1 114 ? -32.775 -10.244 48.789 1.00 97.94 114 GLU A CA 1
ATOM 911 C C . GLU A 1 114 ? -31.591 -9.272 48.644 1.00 97.94 114 GLU A C 1
ATOM 913 O O . GLU A 1 114 ? -31.018 -9.157 47.557 1.00 97.94 114 GLU A O 1
ATOM 918 N N . LEU A 1 115 ? -31.184 -8.617 49.737 1.00 97.88 115 LEU A N 1
ATOM 919 C CA . LEU A 1 115 ? -30.019 -7.734 49.759 1.00 97.88 115 LEU A CA 1
ATOM 920 C C . LEU A 1 115 ? -28.728 -8.509 49.474 1.00 97.88 115 LEU A C 1
ATOM 922 O O . LEU A 1 115 ? -27.945 -8.079 48.626 1.00 97.88 115 LEU A O 1
ATOM 926 N N . ASP A 1 116 ? -28.533 -9.664 50.111 1.00 98.12 116 ASP A N 1
ATOM 927 C CA . ASP A 1 116 ? -27.370 -10.527 49.876 1.00 98.12 116 ASP A CA 1
ATOM 928 C C . ASP A 1 116 ? -27.319 -11.021 48.420 1.00 98.12 116 ASP A C 1
ATOM 930 O O . ASP A 1 116 ? -26.259 -11.034 47.787 1.00 98.12 116 ASP A O 1
ATOM 934 N N . ALA A 1 117 ? -28.465 -11.401 47.846 1.00 98.00 117 ALA A N 1
ATOM 935 C CA . ALA A 1 117 ? -28.554 -11.792 46.440 1.00 98.00 117 ALA A CA 1
ATOM 936 C C . ALA A 1 117 ? -28.183 -10.626 45.510 1.00 98.00 117 ALA A C 1
ATOM 938 O O . ALA A 1 117 ? -27.337 -10.784 44.628 1.00 98.00 117 ALA A O 1
ATOM 939 N N . SER A 1 118 ? -28.734 -9.436 45.761 1.00 97.75 118 SER A N 1
ATOM 940 C CA . SER A 1 118 ? -28.419 -8.238 44.981 1.00 97.75 118 SER A CA 1
ATOM 941 C C . SER A 1 118 ? -26.943 -7.847 45.089 1.00 97.75 118 SER A C 1
ATOM 943 O O . SER A 1 118 ? -26.357 -7.431 44.092 1.00 97.75 118 SER A O 1
ATOM 945 N N . GLN A 1 119 ? -26.319 -7.977 46.262 1.00 98.31 119 GLN A N 1
ATOM 946 C CA . GLN A 1 119 ? -24.890 -7.696 46.442 1.00 98.31 119 GLN A CA 1
ATOM 947 C C . GLN A 1 119 ? -24.009 -8.677 45.662 1.00 98.31 119 GLN A C 1
ATOM 949 O O . GLN A 1 119 ? -23.010 -8.273 45.056 1.00 98.31 119 GLN A O 1
ATOM 954 N N . ASN A 1 120 ? -24.393 -9.954 45.625 1.00 98.19 120 ASN A N 1
ATOM 955 C CA . ASN A 1 120 ? -23.709 -10.956 44.811 1.00 98.19 120 ASN A CA 1
ATOM 956 C C . ASN A 1 120 ? -23.826 -10.648 43.311 1.00 98.19 120 ASN A C 1
ATOM 958 O O . ASN A 1 120 ? -22.830 -10.741 42.591 1.00 98.19 120 ASN A O 1
ATOM 962 N N . ASP A 1 121 ? -25.004 -10.236 42.843 1.00 98.19 121 ASP A N 1
ATOM 963 C CA . ASP A 1 121 ? -25.207 -9.859 41.441 1.00 98.19 121 ASP A CA 1
ATOM 964 C C . ASP A 1 121 ? -24.420 -8.597 41.068 1.00 98.19 121 ASP A C 1
ATOM 966 O O . ASP A 1 121 ? -23.775 -8.567 40.019 1.00 98.19 121 ASP A O 1
ATOM 970 N N . VAL A 1 122 ? -24.376 -7.593 41.952 1.00 98.31 122 VAL A N 1
ATOM 971 C CA . VAL A 1 122 ? -23.528 -6.401 41.770 1.00 98.31 122 VAL A CA 1
ATOM 972 C C . VAL A 1 122 ? -22.056 -6.794 41.690 1.00 98.31 122 VAL A C 1
ATOM 974 O O . VAL A 1 122 ? -21.352 -6.324 40.802 1.00 98.31 122 VAL A O 1
ATOM 977 N N . THR A 1 123 ? -21.589 -7.693 42.556 1.00 98.12 123 THR A N 1
ATOM 978 C CA . THR A 1 123 ? -20.192 -8.153 42.536 1.00 98.12 123 THR A CA 1
ATOM 979 C C . THR A 1 123 ? -19.852 -8.830 41.208 1.00 98.12 123 THR A C 1
ATOM 981 O O . THR A 1 123 ? -18.821 -8.524 40.614 1.00 98.12 123 THR A O 1
ATOM 984 N N . ARG A 1 124 ? -20.743 -9.687 40.690 1.00 98.38 124 ARG A N 1
ATOM 985 C CA . ARG A 1 124 ? -20.575 -10.324 39.371 1.00 98.38 124 ARG A CA 1
ATOM 986 C C . ARG A 1 124 ? -20.582 -9.316 38.226 1.00 98.38 124 ARG A C 1
ATOM 988 O O . ARG A 1 124 ? -19.794 -9.447 37.291 1.00 98.38 124 ARG A O 1
ATOM 995 N N . ALA A 1 125 ? -21.468 -8.325 38.283 1.00 98.12 125 ALA A N 1
ATOM 996 C CA . ALA A 1 125 ? -21.528 -7.275 37.275 1.00 98.12 125 ALA A CA 1
ATOM 997 C C . ALA A 1 125 ? -20.237 -6.447 37.267 1.00 98.12 125 ALA A C 1
ATOM 999 O O . ALA A 1 125 ? -19.698 -6.183 36.198 1.00 98.12 125 ALA A O 1
ATOM 1000 N N . VAL A 1 126 ? -19.703 -6.103 38.443 1.00 98.50 126 VAL A N 1
ATOM 1001 C CA . VAL A 1 126 ? -18.430 -5.381 38.570 1.00 98.50 126 VAL A CA 1
ATOM 1002 C C . VAL A 1 126 ? -17.282 -6.187 37.970 1.00 98.50 126 VAL A C 1
ATOM 1004 O O . VAL A 1 126 ? -16.545 -5.635 37.162 1.00 98.50 126 VAL A O 1
ATOM 1007 N N . THR A 1 127 ? -17.166 -7.484 38.281 1.00 98.19 127 THR A N 1
ATOM 1008 C CA . THR A 1 127 ? -16.110 -8.327 37.690 1.00 98.19 127 THR A CA 1
ATOM 1009 C C . THR A 1 127 ? -16.238 -8.440 36.172 1.00 98.19 127 THR A C 1
ATOM 1011 O O . THR A 1 127 ? -15.250 -8.379 35.454 1.00 98.19 127 THR A O 1
ATOM 1014 N N . TYR A 1 128 ? -17.466 -8.548 35.660 1.00 98.31 128 TYR A N 1
ATOM 1015 C CA . TYR A 1 128 ? -17.686 -8.607 34.218 1.00 98.31 128 TYR A CA 1
ATOM 1016 C C . TYR A 1 128 ? -17.323 -7.288 33.522 1.00 98.31 128 TYR A C 1
ATOM 1018 O O . TYR A 1 128 ? -16.740 -7.295 32.442 1.00 98.31 128 TYR A O 1
ATOM 1026 N N . VAL A 1 129 ? -17.639 -6.147 34.143 1.00 98.50 129 VAL A N 1
ATOM 1027 C CA . VAL A 1 129 ? -17.251 -4.831 33.622 1.00 98.50 129 VAL A CA 1
ATOM 1028 C C . VAL A 1 129 ? -15.732 -4.678 33.611 1.00 98.50 129 VAL A C 1
ATOM 1030 O O . VAL A 1 129 ? -15.206 -4.218 32.604 1.00 98.50 129 VAL A O 1
ATOM 1033 N N . THR A 1 130 ? -15.024 -5.105 34.661 1.00 98.31 130 THR A N 1
ATOM 1034 C CA . THR A 1 130 ? -13.554 -5.039 34.677 1.00 98.31 130 THR A CA 1
ATOM 1035 C C . THR A 1 130 ? -12.927 -5.911 33.592 1.00 98.31 130 THR A C 1
ATOM 1037 O O . THR A 1 130 ? -12.031 -5.443 32.897 1.00 98.31 130 THR A O 1
ATOM 1040 N N . ASP A 1 131 ? -13.442 -7.124 33.367 1.00 98.44 131 ASP A N 1
ATOM 1041 C CA . ASP A 1 131 ? -12.948 -8.001 32.296 1.00 98.44 131 ASP A CA 1
ATOM 1042 C C . ASP A 1 131 ? -13.141 -7.356 30.908 1.00 98.44 131 ASP A C 1
ATOM 1044 O O . ASP A 1 131 ? -12.264 -7.426 30.043 1.00 98.44 131 ASP A O 1
ATOM 1048 N N . LEU A 1 132 ? -14.282 -6.687 30.694 1.00 98.25 132 LEU A N 1
ATOM 1049 C CA . LEU A 1 132 ? -14.556 -5.952 29.457 1.00 98.25 132 LEU A CA 1
ATOM 1050 C C . LEU A 1 132 ? -13.664 -4.717 29.290 1.00 98.25 132 LEU A C 1
ATOM 1052 O O . LEU A 1 132 ? -13.280 -4.402 28.164 1.00 98.25 132 LEU A O 1
ATOM 1056 N N . GLU A 1 133 ? -13.349 -4.005 30.372 1.00 98.44 133 GLU A N 1
ATOM 1057 C CA . GLU A 1 133 ? -12.410 -2.879 30.339 1.00 98.44 133 GLU A CA 1
ATOM 1058 C C . GLU A 1 133 ? -11.005 -3.356 29.938 1.00 98.44 133 GLU A C 1
ATOM 1060 O O . GLU A 1 133 ? -10.405 -2.777 29.033 1.00 98.44 133 GLU A O 1
ATOM 1065 N N . GLU A 1 134 ? -10.529 -4.469 30.502 1.00 98.31 134 GLU A N 1
ATOM 1066 C CA . GLU A 1 134 ? -9.245 -5.076 30.120 1.00 98.31 134 GLU A CA 1
ATOM 1067 C C . GLU A 1 134 ? -9.232 -5.578 28.666 1.00 98.31 134 GLU A C 1
ATOM 1069 O O . GLU A 1 134 ? -8.205 -5.545 27.983 1.00 98.31 134 GLU A O 1
ATOM 1074 N N . GLU A 1 135 ? -10.360 -6.077 28.159 1.00 98.44 135 GLU A N 1
ATOM 1075 C CA . GLU A 1 135 ? -10.478 -6.477 26.755 1.00 98.44 135 GLU A CA 1
ATOM 1076 C C . GLU A 1 135 ? -10.513 -5.277 25.802 1.00 98.44 135 GLU A C 1
ATOM 1078 O O . GLU A 1 135 ? -9.901 -5.331 24.734 1.00 98.44 135 GLU A O 1
ATOM 1083 N N . LEU A 1 136 ? -11.154 -4.173 26.192 1.00 98.25 136 LEU A N 1
ATOM 1084 C CA . LEU A 1 136 ? -11.125 -2.925 25.428 1.00 98.25 136 LEU A CA 1
ATOM 1085 C C . LEU A 1 136 ? -9.713 -2.345 25.335 1.00 98.25 136 LEU A C 1
ATOM 1087 O O . LEU A 1 136 ? -9.305 -1.958 24.240 1.00 98.25 136 LEU A O 1
ATOM 1091 N N . ASP A 1 137 ? -8.968 -2.329 26.441 1.00 98.38 137 ASP A N 1
ATOM 1092 C CA . ASP A 1 137 ? -7.591 -1.829 26.457 1.00 98.38 137 ASP A CA 1
ATOM 1093 C C . ASP A 1 137 ? -6.693 -2.661 25.521 1.00 98.38 137 ASP A C 1
ATOM 1095 O O . ASP A 1 137 ? -5.992 -2.099 24.676 1.00 98.38 137 ASP A O 1
ATOM 1099 N N . ARG A 1 138 ? -6.805 -3.999 25.563 1.00 98.50 138 ARG A N 1
ATOM 1100 C CA . ARG A 1 138 ? -6.087 -4.897 24.635 1.00 98.50 138 ARG A CA 1
ATOM 1101 C C . ARG A 1 138 ? -6.435 -4.636 23.168 1.00 98.50 138 ARG A C 1
ATOM 1103 O O . ARG A 1 138 ? -5.548 -4.617 22.316 1.00 98.50 138 ARG A O 1
ATOM 1110 N N . LEU A 1 139 ? -7.716 -4.434 22.859 1.00 98.25 139 LEU A N 1
ATOM 1111 C CA . LEU A 1 139 ? -8.159 -4.161 21.488 1.00 98.25 139 LEU A CA 1
ATOM 1112 C C . LEU A 1 139 ? -7.690 -2.792 20.983 1.00 98.25 139 LEU A C 1
ATOM 1114 O O . LEU A 1 139 ? -7.410 -2.643 19.790 1.00 98.25 139 LEU A O 1
ATOM 1118 N N . ASP A 1 140 ? -7.609 -1.784 21.850 1.00 98.50 140 ASP A N 1
ATOM 1119 C CA . ASP A 1 140 ? -7.082 -0.473 21.472 1.00 98.50 140 ASP A CA 1
ATOM 1120 C C . ASP A 1 140 ? -5.562 -0.508 21.236 1.00 98.50 140 ASP A C 1
ATOM 1122 O O . ASP A 1 140 ? -5.095 0.148 20.296 1.00 98.50 140 ASP A O 1
ATOM 1126 N N . GLU A 1 141 ? -4.812 -1.314 21.995 1.00 98.31 141 GLU A N 1
ATOM 1127 C CA . GLU A 1 141 ? -3.389 -1.598 21.743 1.00 98.31 141 GLU A CA 1
ATOM 1128 C C . GLU A 1 141 ? -3.186 -2.304 20.393 1.00 98.31 141 GLU A C 1
ATOM 1130 O O . GLU A 1 141 ? -2.481 -1.777 19.528 1.00 98.31 141 GLU A O 1
ATOM 1135 N N . GLU A 1 142 ? -3.884 -3.416 20.142 1.00 98.56 142 GLU A N 1
ATOM 1136 C CA . GLU A 1 142 ? -3.800 -4.150 18.867 1.00 98.56 142 GLU A CA 1
ATOM 1137 C C . GLU A 1 142 ? -4.164 -3.246 17.676 1.00 98.56 142 GLU A C 1
ATOM 1139 O O . GLU A 1 142 ? -3.512 -3.229 16.627 1.00 98.56 142 GLU A O 1
ATOM 1144 N N . ARG A 1 143 ? -5.192 -2.409 17.837 1.00 98.25 143 ARG A N 1
ATOM 1145 C CA . ARG A 1 143 ? -5.599 -1.435 16.821 1.00 98.25 143 ARG A CA 1
ATOM 1146 C C . ARG A 1 143 ? -4.537 -0.361 16.576 1.00 98.25 143 ARG A C 1
ATOM 1148 O O . ARG A 1 143 ? -4.467 0.156 15.455 1.00 98.25 143 ARG A O 1
ATOM 1155 N N . ALA A 1 144 ? -3.766 0.032 17.587 1.00 98.31 144 ALA A N 1
ATOM 1156 C CA . ALA A 1 144 ? -2.652 0.961 17.423 1.00 98.31 144 ALA A CA 1
ATOM 1157 C C . ALA A 1 144 ? -1.505 0.305 16.641 1.00 98.31 144 ALA A C 1
ATOM 1159 O O . ALA A 1 144 ? -1.062 0.877 15.642 1.00 98.31 144 ALA A O 1
ATOM 1160 N N . GLU A 1 145 ? -1.123 -0.920 17.004 1.00 98.50 145 GLU A N 1
ATOM 1161 C CA . GLU A 1 145 ? -0.088 -1.700 16.311 1.00 98.50 145 GLU A CA 1
ATOM 1162 C C . GLU A 1 145 ? -0.441 -1.934 14.835 1.00 98.50 145 GLU A C 1
ATOM 1164 O O . GLU A 1 145 ? 0.361 -1.676 13.934 1.00 98.50 145 GLU A O 1
ATOM 1169 N N . LEU A 1 146 ? -1.686 -2.329 14.547 1.00 98.38 146 LEU A N 1
ATOM 1170 C CA . LEU A 1 146 ? -2.154 -2.539 13.173 1.00 98.38 146 LEU A CA 1
ATOM 1171 C C . LEU A 1 146 ? -2.130 -1.255 12.335 1.00 98.38 146 LEU A C 1
ATOM 1173 O O . LEU A 1 146 ? -1.906 -1.301 11.121 1.00 98.38 146 LEU A O 1
ATOM 1177 N N . ARG A 1 147 ? -2.368 -0.092 12.950 1.00 98.44 147 ARG A N 1
ATOM 1178 C CA . ARG A 1 147 ? -2.278 1.200 12.253 1.00 98.44 147 ARG A CA 1
ATOM 1179 C C . ARG A 1 147 ? -0.844 1.568 11.923 1.00 98.44 147 ARG A C 1
ATOM 1181 O O . ARG A 1 147 ? -0.609 2.074 10.825 1.00 98.44 147 ARG A O 1
ATOM 1188 N N . GLU A 1 148 ? 0.077 1.322 12.845 1.00 98.56 148 GLU A N 1
ATOM 1189 C CA . GLU A 1 148 ? 1.503 1.539 12.627 1.00 98.56 148 GLU A CA 1
ATOM 1190 C C . GLU A 1 148 ? 2.016 0.631 11.503 1.00 98.56 148 GLU A C 1
ATOM 1192 O O . GLU A 1 148 ? 2.539 1.132 10.506 1.00 98.56 148 GLU A O 1
ATOM 1197 N N . ALA A 1 149 ? 1.716 -0.669 11.566 1.00 98.38 149 ALA A N 1
ATOM 1198 C CA . ALA A 1 149 ? 2.065 -1.626 10.516 1.00 98.38 149 ALA A CA 1
ATOM 1199 C C . ALA A 1 149 ? 1.492 -1.226 9.142 1.00 98.38 149 ALA A C 1
ATOM 1201 O O . ALA A 1 149 ? 2.183 -1.278 8.121 1.00 98.38 149 ALA A O 1
ATOM 1202 N N . LEU A 1 150 ? 0.238 -0.761 9.095 1.00 98.50 150 LEU A N 1
ATOM 1203 C CA . LEU A 1 150 ? -0.371 -0.264 7.859 1.00 98.50 150 LEU A CA 1
ATOM 1204 C C . LEU A 1 150 ? 0.348 0.980 7.316 1.00 98.50 150 LEU A C 1
ATOM 1206 O O . LEU A 1 150 ? 0.450 1.154 6.098 1.00 98.50 150 LEU A O 1
ATOM 1210 N N . GLN A 1 151 ? 0.808 1.873 8.190 1.00 98.44 151 GLN A N 1
ATOM 1211 C CA . GLN A 1 151 ? 1.549 3.066 7.792 1.00 98.44 151 GLN A CA 1
ATOM 1212 C C . GLN A 1 151 ? 2.939 2.707 7.252 1.00 98.44 151 GLN A C 1
ATOM 1214 O O . GLN A 1 151 ? 3.341 3.265 6.228 1.00 98.44 151 GLN A O 1
ATOM 1219 N N . GLU A 1 152 ? 3.629 1.746 7.867 1.00 98.50 152 GLU A N 1
ATOM 1220 C CA . GLU A 1 152 ? 4.905 1.229 7.362 1.00 98.50 152 GLU A CA 1
ATOM 1221 C C . GLU A 1 152 ? 4.762 0.599 5.974 1.00 98.50 152 GLU A C 1
ATOM 1223 O O . GLU A 1 152 ? 5.521 0.936 5.064 1.00 98.50 152 GLU A O 1
ATOM 1228 N N . GLU A 1 153 ? 3.762 -0.263 5.769 1.00 98.31 153 GLU A N 1
ATOM 1229 C CA . GLU A 1 153 ? 3.518 -0.898 4.468 1.00 98.31 153 GLU A CA 1
ATOM 1230 C C . GLU A 1 153 ? 3.165 0.121 3.380 1.00 98.31 153 GLU A C 1
ATOM 1232 O O . GLU A 1 153 ? 3.612 0.011 2.236 1.00 98.31 153 GLU A O 1
ATOM 1237 N N . ARG A 1 154 ? 2.420 1.177 3.731 1.00 98.19 154 ARG A N 1
ATOM 1238 C CA . ARG A 1 154 ? 2.182 2.304 2.816 1.00 98.19 154 ARG A CA 1
ATOM 1239 C C . ARG A 1 154 ? 3.481 3.018 2.445 1.00 98.19 154 ARG A C 1
ATOM 1241 O O . ARG A 1 154 ? 3.651 3.357 1.276 1.00 98.19 154 ARG A O 1
ATOM 1248 N N . GLY A 1 155 ? 4.389 3.214 3.401 1.00 98.50 155 GLY A N 1
ATOM 1249 C CA . GLY A 1 155 ? 5.721 3.770 3.149 1.00 98.50 155 GLY A CA 1
ATOM 1250 C C . GLY A 1 155 ? 6.538 2.896 2.195 1.00 98.50 155 GLY A C 1
ATOM 1251 O O . GLY A 1 155 ? 6.972 3.368 1.146 1.00 98.50 155 GLY A O 1
ATOM 1252 N N . ARG A 1 156 ? 6.649 1.594 2.492 1.00 98.38 156 ARG A N 1
ATOM 1253 C CA . ARG A 1 156 ? 7.360 0.615 1.645 1.00 98.38 156 ARG A CA 1
ATOM 1254 C C . ARG A 1 156 ? 6.805 0.571 0.225 1.00 98.38 156 ARG A C 1
ATOM 1256 O O . ARG A 1 156 ? 7.567 0.504 -0.739 1.00 98.38 156 ARG A O 1
ATOM 1263 N N . ARG A 1 157 ? 5.479 0.635 0.079 1.00 98.44 157 ARG A N 1
ATOM 1264 C CA . ARG A 1 157 ? 4.825 0.677 -1.231 1.00 98.44 157 ARG A CA 1
ATOM 1265 C C . ARG A 1 157 ? 5.226 1.918 -2.031 1.00 98.44 157 ARG A C 1
ATOM 1267 O O . ARG A 1 157 ? 5.526 1.775 -3.212 1.00 98.44 157 ARG A O 1
ATOM 1274 N N . LEU A 1 158 ? 5.244 3.101 -1.417 1.00 98.38 158 LEU A N 1
ATOM 1275 C CA . LEU A 1 158 ? 5.650 4.337 -2.099 1.00 98.38 158 LEU A CA 1
ATOM 1276 C C . LEU A 1 158 ? 7.110 4.270 -2.566 1.00 98.38 158 LEU A C 1
ATOM 1278 O O . LEU A 1 158 ? 7.403 4.625 -3.704 1.00 98.38 158 LEU A O 1
ATOM 1282 N N . GLU A 1 159 ? 8.010 3.742 -1.734 1.00 98.38 159 GLU A N 1
ATOM 1283 C CA . GLU A 1 159 ? 9.414 3.538 -2.118 1.00 98.38 159 GLU A CA 1
ATOM 1284 C C . GLU A 1 159 ? 9.564 2.564 -3.298 1.00 98.38 159 GLU A C 1
ATOM 1286 O O . GLU A 1 159 ? 10.415 2.748 -4.171 1.00 98.38 159 GLU A O 1
ATOM 1291 N N . LEU A 1 160 ? 8.754 1.502 -3.327 1.00 98.38 160 LEU A N 1
ATOM 1292 C CA . LEU A 1 160 ? 8.730 0.540 -4.431 1.00 98.38 160 LEU A CA 1
ATOM 1293 C C . LEU A 1 160 ? 8.171 1.155 -5.718 1.00 98.38 160 LEU A C 1
ATOM 1295 O O . LEU A 1 160 ? 8.719 0.892 -6.789 1.00 98.38 160 LEU A O 1
ATOM 1299 N N . GLU A 1 161 ? 7.119 1.971 -5.625 1.00 98.44 161 GLU A N 1
ATOM 1300 C CA . GLU A 1 161 ? 6.559 2.709 -6.765 1.00 98.44 161 GLU A CA 1
ATOM 1301 C C . GLU A 1 161 ? 7.598 3.679 -7.352 1.00 98.44 161 GLU A C 1
ATOM 1303 O O . GLU A 1 161 ? 7.825 3.671 -8.562 1.00 98.44 161 GLU A O 1
ATOM 1308 N N . GLU A 1 162 ? 8.322 4.421 -6.509 1.00 98.50 162 GLU A N 1
ATOM 1309 C CA . GLU A 1 162 ? 9.382 5.325 -6.967 1.00 98.50 162 GLU A CA 1
ATOM 1310 C C . GLU A 1 162 ? 10.521 4.566 -7.669 1.00 98.50 162 GLU A C 1
ATOM 1312 O O . GLU A 1 162 ? 10.943 4.941 -8.767 1.00 98.50 162 GLU A O 1
ATOM 1317 N N . LYS A 1 163 ? 10.987 3.450 -7.091 1.00 98.38 163 LYS A N 1
ATOM 1318 C CA . LYS A 1 163 ? 12.008 2.589 -7.718 1.00 98.38 163 LYS A CA 1
ATOM 1319 C C . LYS A 1 163 ? 11.536 2.014 -9.052 1.00 98.38 163 LYS A 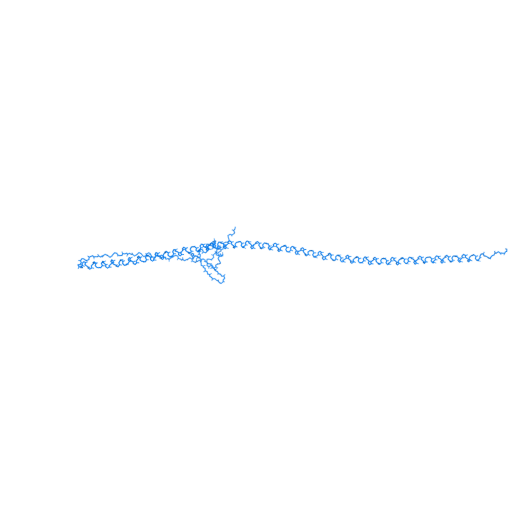C 1
ATOM 1321 O O . LYS A 1 163 ? 12.328 1.908 -9.989 1.00 98.38 163 LYS A O 1
ATOM 1326 N N . TYR A 1 164 ? 10.265 1.633 -9.150 1.00 98.44 164 TYR A N 1
ATOM 1327 C CA . TYR A 1 164 ? 9.689 1.128 -10.392 1.00 98.44 164 TYR A CA 1
ATOM 1328 C C . TYR A 1 164 ? 9.702 2.198 -11.489 1.00 98.44 164 TYR A C 1
ATOM 1330 O O . TYR A 1 164 ? 10.127 1.918 -12.613 1.00 98.44 164 TYR A O 1
ATOM 1338 N N . ASP A 1 165 ? 9.304 3.428 -11.167 1.00 98.38 165 ASP A N 1
ATOM 1339 C CA . ASP A 1 165 ? 9.311 4.537 -12.123 1.00 98.38 165 ASP A CA 1
ATOM 1340 C C . ASP A 1 165 ? 10.734 4.930 -12.548 1.00 98.38 165 ASP A C 1
ATOM 1342 O O . ASP A 1 165 ? 10.975 5.189 -13.734 1.00 98.38 165 ASP A O 1
ATOM 1346 N N . GLN A 1 166 ? 11.701 4.888 -11.625 1.00 98.31 166 GLN A N 1
ATOM 1347 C CA . GLN A 1 166 ? 13.123 5.072 -11.936 1.00 98.31 166 GLN A CA 1
ATOM 1348 C C . GLN A 1 166 ? 13.620 4.011 -12.928 1.00 98.31 166 GLN A C 1
ATOM 1350 O O . GLN A 1 166 ? 14.105 4.355 -14.009 1.00 98.31 166 GLN A O 1
ATOM 1355 N N . LEU A 1 167 ? 13.420 2.724 -12.622 1.00 98.19 167 LEU A N 1
ATOM 1356 C CA . LEU A 1 167 ? 13.828 1.617 -13.496 1.00 98.19 167 LEU A CA 1
ATOM 1357 C C . LEU A 1 167 ? 13.141 1.674 -14.864 1.00 98.19 167 LEU A C 1
ATOM 1359 O O . LEU A 1 167 ? 13.752 1.377 -15.893 1.00 98.19 167 LEU A O 1
ATOM 1363 N N . ARG A 1 168 ? 11.871 2.080 -14.901 1.00 98.31 168 ARG A N 1
ATOM 1364 C CA . ARG A 1 168 ? 11.127 2.265 -16.148 1.00 98.31 168 ARG A CA 1
ATOM 1365 C C . ARG A 1 168 ? 11.741 3.368 -17.013 1.00 98.31 168 ARG A C 1
ATOM 1367 O O . ARG A 1 168 ? 11.877 3.180 -18.224 1.00 98.31 168 ARG A O 1
ATOM 1374 N N . SER A 1 169 ? 12.120 4.491 -16.406 1.00 97.81 169 SER A N 1
ATOM 1375 C CA . SER A 1 169 ? 12.803 5.594 -17.091 1.00 97.81 169 SER A CA 1
ATOM 1376 C C . SER A 1 169 ? 14.170 5.158 -17.633 1.00 97.81 169 SER A C 1
ATOM 1378 O O . SER A 1 169 ? 14.474 5.363 -18.812 1.00 97.81 169 SER A O 1
ATOM 1380 N N . GLU A 1 170 ? 14.965 4.459 -16.820 1.00 98.12 170 GLU A N 1
ATOM 1381 C CA . GLU A 1 170 ? 16.261 3.910 -17.236 1.00 98.12 170 GLU A CA 1
ATOM 1382 C C . GLU A 1 170 ? 16.123 2.942 -18.416 1.00 98.12 170 GLU A C 1
ATOM 1384 O O . GLU A 1 170 ? 16.850 3.049 -19.410 1.00 98.12 170 GLU A O 1
ATOM 1389 N N . LEU A 1 171 ? 15.140 2.039 -18.366 1.00 98.00 171 LEU A N 1
ATOM 1390 C CA . LEU A 1 171 ? 14.866 1.100 -19.451 1.00 98.00 171 LEU A CA 1
ATOM 1391 C C . LEU A 1 171 ? 14.513 1.826 -20.757 1.00 98.00 171 LEU A C 1
ATOM 1393 O O . LEU A 1 171 ? 14.955 1.416 -21.838 1.00 98.00 171 LEU A O 1
ATOM 1397 N N . GLN A 1 172 ? 13.747 2.915 -20.676 1.00 97.88 172 GLN A N 1
ATOM 1398 C CA . GLN A 1 172 ? 13.408 3.736 -21.836 1.00 97.88 172 GLN A CA 1
ATOM 1399 C C . GLN A 1 172 ? 14.658 4.384 -22.451 1.00 97.88 172 GLN A C 1
ATOM 1401 O O . GLN A 1 172 ? 14.823 4.351 -23.676 1.00 97.88 172 GLN A O 1
ATOM 1406 N N . ILE A 1 173 ? 15.568 4.906 -21.623 1.00 97.88 173 ILE A N 1
ATOM 1407 C CA . ILE A 1 173 ? 16.843 5.486 -22.073 1.00 97.88 173 ILE A CA 1
ATOM 1408 C C . ILE A 1 173 ? 17.697 4.425 -22.774 1.00 97.88 173 ILE A C 1
ATOM 1410 O O . ILE A 1 173 ? 18.165 4.649 -23.895 1.00 97.88 173 ILE A O 1
ATOM 1414 N N . VAL A 1 174 ? 17.865 3.252 -22.158 1.00 97.75 174 VAL A N 1
ATOM 1415 C CA . VAL A 1 174 ? 18.668 2.152 -22.717 1.00 97.75 174 VAL A CA 1
ATOM 1416 C C . VAL A 1 174 ? 18.085 1.664 -24.043 1.00 97.75 174 VAL A C 1
ATOM 1418 O O . VAL A 1 174 ? 18.819 1.461 -25.014 1.00 97.75 174 VAL A O 1
ATOM 1421 N N . THR A 1 175 ? 16.762 1.528 -24.123 1.00 97.00 175 THR A N 1
ATOM 1422 C CA . THR A 1 175 ? 16.078 1.108 -25.354 1.00 97.00 175 THR A CA 1
ATOM 1423 C C . THR A 1 175 ? 16.267 2.138 -26.471 1.00 97.00 175 THR A C 1
ATOM 1425 O O . THR A 1 175 ? 16.596 1.769 -27.602 1.00 97.00 175 THR A O 1
ATOM 1428 N N . GLY A 1 176 ? 16.149 3.432 -26.156 1.00 97.56 176 GLY A N 1
ATOM 1429 C CA . GLY A 1 176 ? 16.414 4.517 -27.103 1.00 97.56 176 GLY A CA 1
ATOM 1430 C C . GLY A 1 176 ? 17.867 4.540 -27.589 1.00 97.56 176 GLY A C 1
ATOM 1431 O O . GLY A 1 176 ? 18.125 4.653 -28.791 1.00 97.56 176 GLY A O 1
ATOM 1432 N N . ALA A 1 177 ? 18.828 4.357 -26.679 1.00 97.19 177 ALA A N 1
ATOM 1433 C CA . ALA A 1 177 ? 20.248 4.274 -27.016 1.00 97.19 177 ALA A CA 1
ATOM 1434 C C . ALA A 1 177 ? 20.550 3.078 -27.934 1.00 97.19 177 ALA A C 1
ATOM 1436 O O . ALA A 1 177 ? 21.275 3.220 -28.923 1.00 97.19 177 ALA A O 1
ATOM 1437 N N . ARG A 1 178 ? 19.941 1.918 -27.662 1.00 97.50 178 ARG A N 1
ATOM 1438 C CA . ARG A 1 178 ? 20.075 0.718 -28.495 1.00 97.50 178 ARG A CA 1
ATOM 1439 C C . ARG A 1 178 ? 19.519 0.932 -29.903 1.00 97.50 178 ARG A C 1
ATOM 1441 O O . ARG A 1 178 ? 20.177 0.563 -30.874 1.00 97.50 178 ARG A O 1
ATOM 1448 N N . ALA A 1 179 ? 18.354 1.567 -30.033 1.00 96.81 179 ALA A N 1
ATOM 1449 C CA . ALA A 1 179 ? 17.788 1.906 -31.339 1.00 96.81 179 ALA A CA 1
ATOM 1450 C C . ALA A 1 179 ? 18.722 2.836 -32.137 1.00 96.81 179 ALA A C 1
ATOM 1452 O O . ALA A 1 179 ? 19.011 2.572 -33.306 1.00 96.81 179 ALA A O 1
ATOM 1453 N N . LYS A 1 180 ? 19.275 3.872 -31.488 1.00 97.50 180 LYS A N 1
ATOM 1454 C CA . LYS A 1 180 ? 20.248 4.786 -32.109 1.00 97.50 180 LYS A CA 1
ATOM 1455 C C . LYS A 1 180 ? 21.511 4.054 -32.569 1.00 97.50 180 LYS A C 1
ATOM 1457 O O . LYS A 1 180 ? 21.984 4.295 -33.676 1.00 97.50 180 LYS A O 1
ATOM 1462 N N . TYR A 1 181 ? 22.032 3.141 -31.751 1.00 97.69 181 TYR A N 1
ATOM 1463 C CA . TYR A 1 181 ? 23.189 2.321 -32.110 1.00 97.69 181 TYR A CA 1
ATOM 1464 C C . TYR A 1 181 ? 22.935 1.488 -33.375 1.00 97.69 181 TYR A C 1
ATOM 1466 O O . TYR A 1 181 ? 23.772 1.487 -34.277 1.00 97.69 181 TYR A O 1
ATOM 1474 N N . HIS A 1 182 ? 21.780 0.821 -33.480 1.00 97.38 182 HIS A N 1
ATOM 1475 C CA . HIS A 1 182 ? 21.445 0.019 -34.660 1.00 97.38 182 HIS A CA 1
ATOM 1476 C C . HIS A 1 182 ? 21.294 0.867 -35.931 1.00 97.38 182 HIS A C 1
ATOM 1478 O O . HIS A 1 182 ? 21.767 0.453 -36.988 1.00 97.38 182 HIS A O 1
ATOM 1484 N N . LEU A 1 183 ? 20.707 2.065 -35.834 1.00 97.62 183 LEU A N 1
ATOM 1485 C CA . LEU A 1 183 ? 20.610 2.993 -36.968 1.00 97.62 183 LEU A CA 1
ATOM 1486 C C . LEU A 1 183 ? 21.988 3.458 -37.452 1.00 97.62 183 LEU A C 1
ATOM 1488 O O . LEU A 1 183 ? 22.265 3.431 -38.649 1.00 97.62 183 LEU A O 1
ATOM 1492 N N . GLU A 1 184 ? 22.867 3.857 -36.531 1.00 97.56 184 GLU A N 1
ATOM 1493 C CA . GLU A 1 184 ? 24.231 4.278 -36.874 1.00 97.56 184 GLU A CA 1
ATOM 1494 C C . GLU A 1 184 ? 25.064 3.125 -37.436 1.00 97.56 184 GLU A C 1
ATOM 1496 O O . GLU A 1 184 ? 25.830 3.312 -38.380 1.00 97.56 184 GLU A O 1
ATOM 1501 N N . ARG A 1 185 ? 24.883 1.911 -36.909 1.00 97.56 185 ARG A N 1
ATOM 1502 C CA . ARG A 1 185 ? 25.500 0.711 -37.474 1.00 97.56 185 ARG A CA 1
ATOM 1503 C C . ARG A 1 185 ? 25.050 0.478 -38.919 1.00 97.56 185 ARG A C 1
ATOM 1505 O O . ARG A 1 185 ? 25.907 0.313 -39.777 1.00 97.56 185 ARG A O 1
ATOM 1512 N N . GLY A 1 186 ? 23.748 0.552 -39.203 1.00 97.19 186 GLY A N 1
ATOM 1513 C CA . GLY A 1 186 ? 23.232 0.401 -40.568 1.00 97.19 186 GLY A CA 1
ATOM 1514 C C . GLY A 1 186 ? 23.757 1.474 -41.531 1.00 97.19 186 GLY A C 1
ATOM 1515 O O . GLY A 1 186 ? 24.112 1.167 -42.666 1.00 97.19 186 GLY A O 1
ATOM 1516 N N . ARG A 1 187 ? 23.887 2.729 -41.072 1.00 97.75 187 ARG A N 1
ATOM 1517 C CA . ARG A 1 187 ? 24.512 3.808 -41.862 1.00 97.75 187 ARG A CA 1
ATOM 1518 C C . ARG A 1 187 ? 25.974 3.516 -42.195 1.00 97.75 187 ARG A C 1
ATOM 1520 O O . ARG A 1 187 ? 26.400 3.788 -43.314 1.00 97.75 187 ARG A O 1
ATOM 1527 N N . ARG A 1 188 ? 26.737 2.972 -41.241 1.00 97.44 188 ARG A N 1
ATOM 1528 C CA . ARG A 1 188 ? 28.132 2.566 -41.474 1.00 97.44 188 ARG A CA 1
ATOM 1529 C C . ARG A 1 188 ? 28.225 1.425 -42.477 1.00 97.44 188 ARG A C 1
ATOM 1531 O O . ARG A 1 188 ? 28.989 1.550 -43.422 1.00 97.44 188 ARG A O 1
ATOM 1538 N N . GLU A 1 189 ? 27.406 0.387 -42.327 1.00 97.81 189 GLU A N 1
ATOM 1539 C CA . GLU A 1 189 ? 27.375 -0.755 -43.254 1.00 97.81 189 GLU A CA 1
ATOM 1540 C C . GLU A 1 189 ? 27.064 -0.299 -44.695 1.00 97.81 189 GLU A C 1
ATOM 1542 O O . GLU A 1 189 ? 27.748 -0.699 -45.633 1.00 97.81 189 GLU A O 1
ATOM 1547 N N . GLN A 1 190 ? 26.110 0.622 -44.883 1.00 97.62 190 GLN A N 1
ATOM 1548 C CA . GLN A 1 190 ? 25.823 1.212 -46.201 1.00 97.62 190 GLN A CA 1
ATOM 1549 C C . GLN A 1 190 ? 26.989 2.046 -46.752 1.00 97.62 190 GLN A C 1
ATOM 1551 O O . GLN A 1 190 ? 27.288 1.994 -47.946 1.00 97.62 190 GLN A O 1
ATOM 1556 N N . ALA A 1 191 ? 27.653 2.834 -45.903 1.00 97.31 191 ALA A N 1
ATOM 1557 C CA . ALA A 1 191 ? 28.814 3.620 -46.312 1.00 97.31 191 ALA A CA 1
ATOM 1558 C C . ALA A 1 191 ? 30.005 2.726 -46.692 1.00 97.31 191 ALA A C 1
ATOM 1560 O O . ALA A 1 191 ? 30.718 3.041 -47.644 1.00 97.31 191 ALA A O 1
ATOM 1561 N N . GLU A 1 192 ? 30.202 1.613 -45.984 1.00 98.00 192 GLU A N 1
ATOM 1562 C CA . GLU A 1 192 ? 31.219 0.602 -46.287 1.00 98.00 192 GLU A CA 1
ATOM 1563 C C . GLU A 1 192 ? 30.938 -0.082 -47.628 1.00 98.00 192 GLU A C 1
ATOM 1565 O O . GLU A 1 192 ? 31.831 -0.117 -48.474 1.00 98.00 192 GLU A O 1
ATOM 1570 N N . GLN A 1 193 ? 29.693 -0.508 -47.875 1.00 97.62 193 GLN A N 1
ATOM 1571 C CA . GLN A 1 193 ? 29.272 -1.066 -49.168 1.00 97.62 193 GLN A CA 1
ATOM 1572 C C . GLN A 1 193 ? 29.532 -0.087 -50.315 1.00 97.62 193 GLN A C 1
ATOM 1574 O O . GLN A 1 193 ? 30.166 -0.442 -51.306 1.00 97.62 193 GLN A O 1
ATOM 1579 N N . LYS A 1 194 ? 29.144 1.182 -50.149 1.00 97.88 194 LYS A N 1
ATOM 1580 C CA . LYS A 1 194 ? 29.395 2.216 -51.160 1.00 97.88 194 LYS A CA 1
ATOM 1581 C C . LYS A 1 194 ? 30.889 2.461 -51.392 1.00 97.88 194 LYS A C 1
ATOM 1583 O O . LYS A 1 194 ? 31.313 2.691 -52.521 1.00 97.88 194 LYS A O 1
ATOM 1588 N N . CYS A 1 195 ? 31.710 2.426 -50.339 1.00 97.19 195 CYS A N 1
ATOM 1589 C CA . CYS A 1 195 ? 33.164 2.517 -50.485 1.00 97.19 195 CYS A CA 1
ATOM 1590 C C . CYS A 1 195 ? 33.728 1.333 -51.281 1.00 97.19 195 CYS A C 1
ATOM 1592 O O . CYS A 1 195 ? 34.661 1.516 -52.062 1.00 97.19 195 CYS A O 1
ATOM 1594 N N . GLU A 1 196 ? 33.193 0.131 -51.078 1.00 97.81 196 GLU A N 1
ATOM 1595 C CA . GLU A 1 196 ? 33.608 -1.074 -51.795 1.00 97.81 196 GLU A CA 1
ATOM 1596 C C . GLU A 1 196 ? 33.195 -1.037 -53.273 1.00 97.81 196 GLU A C 1
ATOM 1598 O O . GLU A 1 196 ? 34.030 -1.304 -54.138 1.00 97.81 196 GLU A O 1
ATOM 1603 N N . GLU A 1 197 ? 31.974 -0.590 -53.576 1.00 97.81 197 GLU A N 1
ATOM 1604 C CA . GLU A 1 197 ? 31.503 -0.331 -54.945 1.00 97.81 197 GLU A CA 1
ATOM 1605 C C . GLU A 1 197 ? 32.409 0.673 -55.670 1.00 97.81 197 GLU A C 1
ATOM 1607 O O . GLU A 1 197 ? 32.953 0.365 -56.732 1.00 97.81 197 GLU A O 1
ATOM 1612 N N . LEU A 1 198 ? 32.663 1.837 -55.058 1.00 97.44 198 LEU A N 1
ATOM 1613 C CA . LEU A 1 198 ? 33.534 2.873 -55.627 1.00 97.44 198 LEU A CA 1
ATOM 1614 C C . LEU A 1 198 ? 34.976 2.383 -55.817 1.00 97.44 198 LEU A C 1
ATOM 1616 O O . LEU A 1 198 ? 35.635 2.746 -56.792 1.00 97.44 198 LEU A O 1
ATOM 1620 N N . ARG A 1 199 ? 35.490 1.542 -54.910 1.00 97.81 199 ARG A N 1
ATOM 1621 C CA . ARG A 1 199 ? 36.791 0.880 -55.104 1.00 97.81 199 ARG A CA 1
ATOM 1622 C C . ARG A 1 199 ? 36.750 -0.054 -56.309 1.00 97.81 199 ARG A C 1
ATOM 1624 O O . ARG A 1 199 ? 37.687 -0.040 -57.105 1.00 97.81 199 ARG A O 1
ATOM 1631 N N . GLY A 1 200 ? 35.684 -0.834 -56.466 1.00 97.50 200 GLY A N 1
ATOM 1632 C CA . GLY A 1 200 ? 35.457 -1.680 -57.636 1.00 97.50 200 GLY A CA 1
ATOM 1633 C C . GLY A 1 200 ? 35.497 -0.875 -58.937 1.00 97.50 200 GLY A C 1
ATOM 1634 O O . GLY A 1 200 ? 36.293 -1.195 -59.825 1.00 97.50 200 GLY A O 1
ATOM 1635 N N . GLU A 1 201 ? 34.732 0.215 -59.009 1.00 97.81 201 GLU A N 1
ATOM 1636 C CA . GLU A 1 201 ? 34.711 1.146 -60.146 1.00 97.81 201 GLU A CA 1
ATOM 1637 C C . GLU A 1 201 ? 36.094 1.742 -60.429 1.00 97.81 201 GLU A C 1
ATOM 1639 O O . GLU A 1 201 ? 36.557 1.712 -61.569 1.00 97.81 201 GLU A O 1
ATOM 1644 N N . LEU A 1 202 ? 36.809 2.203 -59.396 1.00 97.44 202 LEU A N 1
ATOM 1645 C CA . LEU A 1 202 ? 38.174 2.715 -59.537 1.00 97.44 202 LEU A CA 1
ATOM 1646 C C . LEU A 1 202 ? 39.126 1.664 -60.114 1.00 97.44 202 LEU A C 1
ATOM 1648 O O . LEU A 1 202 ? 39.902 1.978 -61.014 1.00 97.44 202 LEU A O 1
ATOM 1652 N N . THR A 1 203 ? 39.065 0.409 -59.651 1.00 97.62 203 THR A N 1
ATOM 1653 C CA . THR A 1 203 ? 39.906 -0.658 -60.225 1.00 97.62 203 THR A CA 1
ATOM 1654 C C . THR A 1 203 ? 39.529 -0.969 -61.670 1.00 97.62 203 THR A C 1
ATOM 1656 O O . THR A 1 203 ? 40.392 -1.329 -62.470 1.00 97.62 203 THR A O 1
ATOM 1659 N N . HIS A 1 204 ? 38.247 -0.868 -62.025 1.00 97.31 204 HIS A N 1
ATOM 1660 C CA . HIS A 1 204 ? 37.790 -1.064 -63.394 1.00 97.31 204 HIS A CA 1
ATOM 1661 C C . HIS A 1 204 ? 38.329 0.038 -64.308 1.00 97.31 204 HIS A C 1
ATOM 1663 O O . HIS A 1 204 ? 39.036 -0.279 -65.265 1.00 97.31 204 HIS A O 1
ATOM 1669 N N . LEU A 1 205 ? 38.112 1.303 -63.942 1.00 97.56 205 LEU A N 1
ATOM 1670 C CA . LEU A 1 205 ? 38.630 2.469 -64.659 1.00 97.56 205 LEU A CA 1
ATOM 1671 C C . LEU A 1 205 ? 40.157 2.442 -64.772 1.00 97.56 205 LEU A C 1
ATOM 1673 O O . LEU A 1 205 ? 40.698 2.750 -65.829 1.00 97.56 205 LEU A O 1
ATOM 1677 N N . HIS A 1 206 ? 40.865 2.017 -63.721 1.00 97.38 206 HIS A N 1
ATOM 1678 C CA . HIS A 1 206 ? 42.320 1.873 -63.763 1.00 97.38 206 HIS A CA 1
ATOM 1679 C C . HIS A 1 206 ? 42.769 0.866 -64.833 1.00 97.38 206 HIS A C 1
ATOM 1681 O O . HIS A 1 206 ? 43.623 1.189 -65.655 1.00 97.38 206 HIS A O 1
ATOM 1687 N N . ARG A 1 207 ? 42.132 -0.313 -64.902 1.00 97.00 207 ARG A N 1
ATOM 1688 C CA . ARG A 1 207 ? 42.416 -1.303 -65.958 1.00 97.00 207 ARG A CA 1
ATOM 1689 C C . ARG A 1 207 ? 42.061 -0.786 -67.352 1.00 97.00 207 ARG A C 1
ATOM 1691 O O . ARG A 1 207 ? 42.716 -1.149 -68.326 1.00 97.00 207 ARG A O 1
ATOM 1698 N N . GLU A 1 208 ? 40.997 0.002 -67.489 1.00 97.06 208 GLU A N 1
ATOM 1699 C CA . GLU A 1 208 ? 40.650 0.619 -68.773 1.00 97.06 208 GLU A CA 1
ATOM 1700 C C . GLU A 1 208 ? 41.694 1.647 -69.212 1.00 97.06 208 GLU A C 1
ATOM 1702 O O . GLU A 1 208 ? 42.106 1.629 -70.373 1.00 97.06 208 GLU A O 1
ATOM 1707 N N . LEU A 1 209 ? 42.178 2.480 -68.286 1.00 96.69 209 LEU A N 1
ATOM 1708 C CA . LEU A 1 209 ? 43.268 3.419 -68.540 1.00 96.69 209 LEU A CA 1
ATOM 1709 C C . LEU A 1 209 ? 44.562 2.699 -68.933 1.00 96.69 209 LEU A C 1
ATOM 1711 O O . LEU A 1 209 ? 45.183 3.100 -69.912 1.00 96.69 209 LEU A O 1
ATOM 1715 N N . GLU A 1 210 ? 44.937 1.609 -68.256 1.00 96.69 210 GLU A N 1
ATOM 1716 C CA . GLU A 1 210 ? 46.094 0.784 -68.647 1.00 96.69 210 GLU A CA 1
ATOM 1717 C C . GLU A 1 210 ? 45.942 0.228 -70.069 1.00 96.69 210 GLU A C 1
ATOM 1719 O O . GLU A 1 210 ? 46.860 0.323 -70.884 1.00 96.69 210 GLU A O 1
ATOM 1724 N N . LYS A 1 211 ? 44.758 -0.299 -70.416 1.00 96.50 211 LYS A N 1
ATOM 1725 C CA . LYS A 1 211 ? 44.476 -0.780 -71.780 1.00 96.50 211 LYS A CA 1
ATOM 1726 C C . LYS A 1 211 ? 44.593 0.335 -72.816 1.00 96.50 211 LYS A C 1
ATOM 1728 O O . LYS A 1 211 ? 45.101 0.092 -73.909 1.00 96.50 211 LYS A O 1
ATOM 1733 N N . LEU A 1 212 ? 44.078 1.526 -72.518 1.00 96.00 212 LEU A N 1
ATOM 1734 C CA . LEU A 1 212 ? 44.176 2.680 -73.413 1.00 96.00 212 LEU A CA 1
ATOM 1735 C C . LEU A 1 212 ? 45.622 3.169 -73.541 1.00 96.00 212 LEU A C 1
ATOM 1737 O O . LEU A 1 212 ? 46.041 3.481 -74.652 1.00 96.00 212 LEU A O 1
ATOM 1741 N N . SER A 1 213 ? 46.388 3.161 -72.448 1.00 96.19 213 SER A N 1
ATOM 1742 C CA . SER A 1 213 ? 47.819 3.482 -72.451 1.00 96.19 213 SER A CA 1
ATOM 1743 C C . SER A 1 213 ? 48.589 2.527 -73.359 1.00 96.19 213 SER A C 1
ATOM 1745 O O . SER A 1 213 ? 49.268 2.978 -74.274 1.00 96.19 213 SER A O 1
ATOM 1747 N N . HIS A 1 214 ? 48.404 1.213 -73.196 1.00 94.88 214 HIS A N 1
ATOM 1748 C CA . HIS A 1 214 ? 49.052 0.222 -74.058 1.00 94.88 214 HIS A CA 1
ATOM 1749 C C . HIS A 1 214 ? 48.667 0.377 -75.535 1.00 94.88 214 HIS A C 1
ATOM 1751 O O . HIS A 1 214 ? 49.526 0.286 -76.408 1.00 94.88 214 HIS A O 1
ATOM 1757 N N . LYS A 1 215 ? 47.392 0.662 -75.836 1.00 95.62 215 LYS A N 1
ATOM 1758 C CA . LYS A 1 215 ? 46.956 0.946 -77.214 1.00 95.62 215 LYS A CA 1
ATOM 1759 C C . LYS A 1 215 ? 47.631 2.189 -77.792 1.00 95.62 215 LYS A C 1
ATOM 1761 O O . LYS A 1 215 ? 47.974 2.189 -78.973 1.00 95.62 215 LYS A O 1
ATOM 1766 N N . LEU A 1 216 ? 47.795 3.239 -76.987 1.00 94.75 216 LEU A N 1
ATOM 1767 C CA . LEU A 1 216 ? 48.474 4.462 -77.402 1.00 94.75 216 LEU A CA 1
ATOM 1768 C C . LEU A 1 216 ? 49.955 4.190 -77.690 1.00 94.75 216 LEU A C 1
ATOM 1770 O O . LEU A 1 216 ? 50.446 4.621 -78.732 1.00 94.75 216 LEU A O 1
ATOM 1774 N N . ASP A 1 217 ? 50.633 3.438 -76.822 1.00 94.94 217 ASP A N 1
ATOM 1775 C CA . ASP A 1 217 ? 52.032 3.040 -77.013 1.00 94.94 217 ASP A CA 1
ATOM 1776 C C . ASP A 1 217 ? 52.204 2.222 -78.303 1.00 94.94 217 ASP A C 1
ATOM 1778 O O . ASP A 1 217 ? 53.074 2.520 -79.126 1.00 94.94 217 ASP A O 1
ATOM 1782 N N . ASP A 1 218 ? 51.327 1.240 -78.537 1.00 95.00 218 ASP A N 1
ATOM 1783 C CA . ASP A 1 218 ? 51.310 0.441 -79.766 1.00 95.00 218 ASP A CA 1
ATOM 1784 C C . ASP A 1 218 ? 51.104 1.314 -81.014 1.00 95.00 218 ASP A C 1
ATOM 1786 O O . ASP A 1 218 ? 51.757 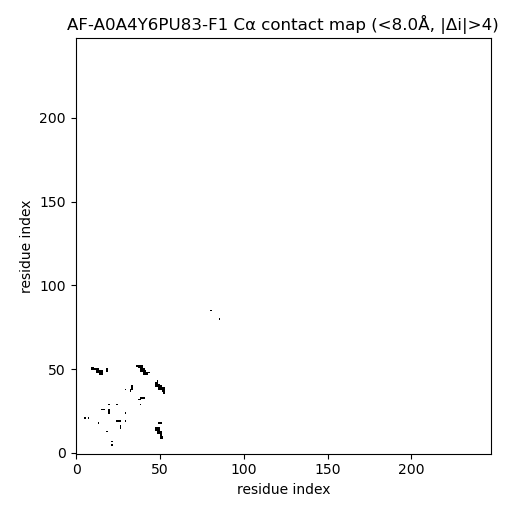1.115 -82.045 1.00 95.00 218 ASP A O 1
ATOM 1790 N N . GLU A 1 219 ? 50.197 2.290 -80.952 1.00 95.00 219 GLU A N 1
ATOM 1791 C CA . GLU A 1 219 ? 49.935 3.202 -82.065 1.00 95.00 219 GLU A CA 1
ATOM 1792 C C . GLU A 1 219 ? 51.126 4.132 -82.328 1.00 95.00 219 GLU A C 1
ATOM 1794 O O . GLU A 1 219 ? 51.524 4.310 -83.484 1.00 95.00 219 GLU A O 1
ATOM 1799 N N . GLN A 1 220 ? 51.746 4.674 -81.277 1.00 94.06 220 GLN A N 1
ATOM 1800 C CA . GLN A 1 220 ? 52.965 5.476 -81.385 1.00 94.06 220 GLN A CA 1
ATOM 1801 C C . GLN A 1 220 ? 54.107 4.665 -82.011 1.00 94.06 220 GLN A C 1
ATOM 1803 O O . GLN A 1 220 ? 54.756 5.140 -82.947 1.00 94.06 220 GLN A O 1
ATOM 1808 N N . GLN A 1 221 ? 54.302 3.411 -81.591 1.00 92.12 221 GLN A N 1
ATOM 1809 C CA . GLN A 1 221 ? 55.291 2.512 -82.191 1.00 92.12 221 GLN A CA 1
ATOM 1810 C C . GLN A 1 221 ? 54.993 2.209 -83.664 1.00 92.12 221 GLN A C 1
ATOM 1812 O O . GLN A 1 221 ? 55.912 2.192 -84.487 1.00 92.12 221 GLN A O 1
ATOM 1817 N N . ARG A 1 222 ? 53.723 1.989 -84.031 1.00 92.19 222 ARG A N 1
ATOM 1818 C CA . ARG A 1 222 ? 53.316 1.802 -85.436 1.00 92.19 222 ARG A CA 1
ATOM 1819 C C . ARG A 1 222 ? 53.618 3.040 -86.274 1.00 92.19 222 ARG A C 1
ATOM 1821 O O . ARG A 1 222 ? 54.194 2.901 -87.351 1.00 92.19 222 ARG A O 1
ATOM 1828 N N . ARG A 1 223 ? 53.281 4.236 -85.781 1.00 91.25 223 ARG A N 1
ATOM 1829 C CA . ARG A 1 223 ? 53.573 5.509 -86.464 1.00 91.25 223 ARG A CA 1
ATOM 1830 C C . ARG A 1 223 ? 55.076 5.711 -86.659 1.00 91.25 223 ARG A C 1
ATOM 1832 O O . ARG A 1 223 ? 55.490 6.042 -87.765 1.00 91.25 223 ARG A O 1
ATOM 1839 N N . LEU A 1 224 ? 55.892 5.439 -85.637 1.00 90.31 224 LEU A N 1
ATOM 1840 C CA . LEU A 1 224 ? 57.355 5.510 -85.739 1.00 90.31 224 LEU A CA 1
ATOM 1841 C C . LEU A 1 224 ? 57.916 4.512 -86.758 1.00 90.31 224 LEU A C 1
ATOM 1843 O O . LEU A 1 224 ? 58.744 4.888 -87.584 1.00 90.31 224 LEU A O 1
ATOM 1847 N N . LYS A 1 225 ? 57.445 3.259 -86.756 1.00 90.69 225 LYS A N 1
ATOM 1848 C CA . LYS A 1 225 ? 57.858 2.255 -87.753 1.00 90.69 225 LYS A CA 1
ATOM 1849 C C . LYS A 1 225 ? 57.505 2.677 -89.177 1.00 90.69 225 LYS A C 1
ATOM 1851 O O . LYS A 1 225 ? 58.331 2.513 -90.069 1.00 90.69 225 LYS A O 1
ATOM 1856 N N . LEU A 1 226 ? 56.307 3.224 -89.391 1.00 90.06 226 LEU A N 1
ATOM 1857 C CA . LEU A 1 226 ? 55.896 3.740 -90.699 1.00 90.06 226 LEU A CA 1
ATOM 1858 C C . LEU A 1 226 ? 56.769 4.920 -91.138 1.00 90.06 226 LEU A C 1
ATOM 1860 O O . LEU A 1 226 ? 57.239 4.913 -92.270 1.00 90.06 226 LEU A O 1
ATOM 1864 N N . ALA A 1 227 ? 57.044 5.872 -90.242 1.00 85.88 227 ALA A N 1
ATOM 1865 C CA . ALA A 1 227 ? 57.903 7.024 -90.524 1.00 85.88 227 ALA A CA 1
ATOM 1866 C C . ALA A 1 227 ? 59.354 6.617 -90.846 1.00 85.88 227 ALA A C 1
ATOM 1868 O O . ALA A 1 227 ? 59.965 7.137 -91.777 1.00 85.88 227 ALA A O 1
ATOM 1869 N N . LEU A 1 228 ? 59.910 5.646 -90.113 1.00 87.56 228 LEU A N 1
ATOM 1870 C CA . LEU A 1 228 ? 61.233 5.085 -90.407 1.00 87.56 228 LEU A CA 1
ATOM 1871 C C . LEU A 1 228 ? 61.243 4.303 -91.727 1.00 87.56 228 LEU A C 1
ATOM 1873 O O . LEU A 1 228 ? 62.214 4.376 -92.481 1.00 87.56 228 LEU A O 1
ATOM 1877 N N . GLY A 1 229 ? 60.167 3.573 -92.026 1.00 84.31 229 GLY A N 1
ATOM 1878 C CA . GLY A 1 229 ? 59.989 2.875 -93.297 1.00 84.31 229 GLY A CA 1
ATOM 1879 C C . GLY A 1 229 ? 59.916 3.833 -94.489 1.00 84.31 229 GLY A C 1
ATOM 1880 O O . GLY A 1 229 ? 60.577 3.587 -95.497 1.00 84.31 229 GLY A O 1
ATOM 1881 N N . SER A 1 230 ? 59.183 4.946 -94.368 1.00 81.94 230 SER A N 1
ATOM 1882 C CA . SER A 1 230 ? 59.124 5.980 -95.409 1.00 81.94 230 SER A CA 1
ATOM 1883 C C . SER A 1 230 ? 60.471 6.674 -95.603 1.00 81.94 230 SER A C 1
ATOM 1885 O O . SER A 1 230 ? 60.910 6.794 -96.742 1.00 81.94 230 SER A O 1
ATOM 1887 N N . LEU A 1 231 ? 61.174 7.017 -94.517 1.00 78.50 231 LEU A N 1
ATOM 1888 C CA . LEU A 1 231 ? 62.541 7.557 -94.580 1.00 78.50 231 LEU A CA 1
ATOM 1889 C C . LEU A 1 231 ? 63.510 6.581 -95.261 1.00 78.50 231 LEU A C 1
ATOM 1891 O O . LEU A 1 231 ? 64.318 6.978 -96.092 1.00 78.50 231 LEU A O 1
ATOM 1895 N N . SER A 1 232 ? 63.414 5.286 -94.955 1.00 76.81 232 SER A N 1
ATOM 1896 C CA . SER A 1 232 ? 64.263 4.261 -95.580 1.00 76.81 232 SER A CA 1
ATOM 1897 C C . SER A 1 232 ? 63.982 4.103 -97.082 1.00 76.81 232 SER A C 1
ATOM 1899 O O . SER A 1 232 ? 64.905 3.853 -97.857 1.00 76.81 232 SER A O 1
ATOM 1901 N N . LEU A 1 233 ? 62.720 4.249 -97.504 1.00 73.94 233 LEU A N 1
ATOM 1902 C CA . LEU A 1 233 ? 62.324 4.250 -98.918 1.00 73.94 233 LEU A CA 1
ATOM 1903 C C . LEU A 1 233 ? 62.786 5.519 -99.647 1.00 73.94 233 LEU A C 1
ATOM 1905 O O . LEU A 1 233 ? 63.226 5.417 -100.789 1.00 73.94 233 LEU A O 1
ATOM 1909 N N . GLU A 1 234 ? 62.724 6.686 -99.002 1.00 70.38 234 GLU A N 1
ATOM 1910 C CA . GLU A 1 234 ? 63.294 7.937 -99.526 1.00 70.38 234 GLU A CA 1
ATOM 1911 C C . GLU A 1 234 ? 64.813 7.840 -99.694 1.00 70.38 234 GLU A C 1
ATOM 1913 O O . GLU A 1 234 ? 65.327 8.200 -100.749 1.00 70.38 234 GLU A O 1
ATOM 1918 N N . ILE A 1 235 ? 65.527 7.275 -98.714 1.00 71.19 235 ILE A N 1
ATOM 1919 C CA . ILE A 1 235 ? 66.979 7.053 -98.805 1.00 71.19 235 ILE A CA 1
ATOM 1920 C C . ILE A 1 235 ? 67.321 6.080 -99.943 1.00 71.19 235 ILE A C 1
ATOM 1922 O O . ILE A 1 235 ? 68.272 6.326 -100.680 1.00 71.19 235 ILE A O 1
ATOM 1926 N N . ARG A 1 236 ? 66.554 4.994 -100.133 1.00 63.38 236 ARG A N 1
ATOM 1927 C CA . ARG A 1 236 ? 66.775 4.072 -101.265 1.00 63.38 236 ARG A CA 1
ATOM 1928 C C . ARG A 1 236 ? 66.498 4.725 -102.615 1.00 63.38 236 ARG A C 1
ATOM 1930 O O . ARG A 1 236 ? 67.329 4.595 -103.500 1.00 63.38 236 ARG A O 1
ATOM 1937 N N . LYS A 1 237 ? 65.406 5.482 -102.757 1.00 62.78 237 LYS A N 1
ATOM 1938 C CA . LYS A 1 237 ? 65.135 6.245 -103.988 1.00 62.78 237 LYS A CA 1
ATOM 1939 C C . LYS A 1 237 ? 66.225 7.279 -104.282 1.00 62.78 237 LYS A C 1
ATOM 1941 O O . LYS A 1 237 ? 66.635 7.398 -105.425 1.00 62.78 237 LYS A O 1
ATOM 1946 N N . GLY A 1 238 ? 66.744 7.960 -103.259 1.00 59.16 238 GLY A N 1
ATOM 1947 C CA . GLY A 1 238 ? 67.884 8.871 -103.410 1.00 59.16 238 GLY A CA 1
ATOM 1948 C C . GLY A 1 238 ? 69.221 8.173 -103.697 1.00 59.16 238 GLY A C 1
ATOM 1949 O O . GLY A 1 238 ? 70.140 8.815 -104.193 1.00 59.16 238 GLY A O 1
ATOM 1950 N N . SER A 1 239 ? 69.348 6.875 -103.398 1.00 54.47 239 SER A N 1
ATOM 1951 C CA . SER A 1 239 ? 70.536 6.072 -103.718 1.00 54.47 239 SER A CA 1
ATOM 1952 C C . SER A 1 239 ? 70.470 5.450 -105.115 1.00 54.47 239 SER A C 1
ATOM 1954 O O . SER A 1 239 ? 71.519 5.286 -105.730 1.00 54.47 239 SER A O 1
ATOM 1956 N N . ASP A 1 240 ? 69.275 5.117 -105.610 1.00 53.88 240 ASP A N 1
ATOM 1957 C CA . ASP A 1 240 ? 69.073 4.591 -106.966 1.00 53.88 240 ASP A CA 1
ATOM 1958 C C . ASP A 1 240 ? 69.194 5.704 -108.036 1.00 53.88 240 ASP A C 1
ATOM 1960 O O . ASP A 1 240 ? 69.620 5.419 -109.151 1.00 53.88 240 ASP A O 1
ATOM 1964 N N . ASP A 1 241 ? 68.935 6.973 -107.684 1.00 52.81 241 ASP A N 1
ATOM 1965 C CA . ASP A 1 241 ? 69.158 8.146 -108.559 1.00 52.81 241 ASP A CA 1
ATOM 1966 C C . ASP A 1 241 ? 70.625 8.635 -108.600 1.00 52.81 241 ASP A C 1
ATOM 1968 O O . ASP A 1 241 ? 70.964 9.497 -109.404 1.00 52.81 241 ASP A O 1
ATOM 1972 N N . ASN A 1 242 ? 71.521 8.089 -107.767 1.00 49.22 242 ASN A N 1
ATOM 1973 C CA . ASN A 1 242 ? 72.938 8.494 -107.704 1.00 49.22 242 ASN A CA 1
ATOM 1974 C C . ASN A 1 242 ? 73.889 7.490 -108.396 1.00 49.22 242 ASN A C 1
ATOM 1976 O O . ASN A 1 242 ? 75.099 7.520 -108.172 1.00 49.22 242 ASN A O 1
ATOM 1980 N N . GLY A 1 243 ? 73.334 6.573 -109.199 1.00 49.38 243 GLY A N 1
ATOM 1981 C CA . GLY A 1 243 ? 74.044 5.476 -109.869 1.00 49.38 243 GLY A CA 1
ATOM 1982 C C . GLY A 1 243 ? 74.124 5.562 -111.398 1.00 49.38 243 GLY A C 1
ATOM 1983 O O . GLY A 1 243 ? 74.532 4.585 -112.022 1.00 49.38 243 GLY A O 1
ATOM 1984 N N . SER A 1 244 ? 73.756 6.685 -112.017 1.00 49.81 244 SER A N 1
ATOM 1985 C CA . SER A 1 244 ? 74.003 6.933 -113.443 1.00 49.81 244 SER A CA 1
ATOM 1986 C C . SER A 1 244 ? 74.462 8.371 -113.654 1.00 49.81 244 SER A C 1
ATOM 1988 O O . SER A 1 244 ? 73.634 9.272 -113.693 1.00 49.81 244 SER A O 1
ATOM 1990 N N . ASP A 1 245 ? 75.779 8.565 -113.676 1.00 48.09 245 ASP A N 1
ATOM 1991 C CA . ASP A 1 245 ? 76.496 9.419 -114.635 1.00 48.09 245 ASP A CA 1
ATOM 1992 C C . ASP A 1 245 ? 77.999 9.330 -114.312 1.00 48.09 245 ASP A C 1
ATOM 1994 O O . ASP A 1 245 ? 78.612 10.220 -113.726 1.00 48.09 245 ASP A O 1
ATOM 1998 N N . ASP A 1 246 ? 78.572 8.178 -114.672 1.00 50.34 246 ASP A N 1
ATOM 1999 C CA . ASP A 1 246 ? 79.991 8.017 -114.981 1.00 50.34 246 ASP A CA 1
ATOM 2000 C C . ASP A 1 246 ? 80.047 7.663 -116.474 1.00 50.34 246 ASP A C 1
ATOM 2002 O O . ASP A 1 246 ? 79.702 6.544 -116.844 1.00 50.34 246 ASP A O 1
ATOM 2006 N N . GLU A 1 247 ? 80.315 8.663 -117.320 1.00 44.84 247 GLU A N 1
ATOM 2007 C CA . GLU A 1 247 ? 81.021 8.582 -118.612 1.00 44.84 247 GLU A CA 1
ATOM 2008 C C . GLU A 1 247 ? 80.944 9.947 -119.331 1.00 44.84 247 GLU A C 1
ATOM 2010 O O . GLU A 1 247 ? 79.882 10.355 -119.807 1.00 44.84 247 GLU A O 1
ATOM 2015 N N . GLY A 1 248 ? 82.088 10.643 -119.436 1.00 40.41 248 GLY A N 1
ATOM 2016 C CA . GLY A 1 248 ? 82.261 11.825 -120.297 1.00 40.41 248 GLY A CA 1
ATOM 2017 C C . GLY A 1 248 ? 83.236 12.872 -119.785 1.00 40.41 248 GLY A C 1
ATOM 2018 O O . GLY A 1 248 ? 82.749 13.909 -119.288 1.00 40.41 248 GLY A O 1
#

Sequence (248 aa):
MSNRVIDFKRDEWHTREKLSELLGISVRTLYRRIDDGEIEVKETPEGKRYRVAPQRPEGREEEVATAATAVPDGKIDTDDKPVTGVANELVALIREQLDQVSELRQNRGRLEAELDASQNDVTRAVTYVTDLEEELDRLDEERAELREALQEERGRRLELEEKYDQLRSELQIVTGARAKYHLERGRREQAEQKCEELRGELTHLHRELEKLSHKLDDEQQRRLKLALGSLSLEIRKGSDDNGSDDEG

Radius of gyration: 68.49 Å; Cα contacts (8 Å, |Δi|>4): 57; chains: 1; bounding box: 150×44×207 Å